Protein AF-A0A9P6JXF3-F1 (afdb_monomer_lite)

Radius of gyration: 47.21 Å; chains: 1; bounding box: 82×75×132 Å

Foldseek 3Di:
DLVQLLVQVVVQKDQQAQAPVQWDQDPVRDIDGHDSVVIDHQPDQDPDQTYDPQLFAPCCVPPVHDGSLRSLSSVLSRQVVCCVPVPDDDQVLSNVVSVLSNDNDSVSRAGSVRCVDPVNVVSVVVSVVVVVVVVVVVVVVVVVVVVVVVVVVVVVVVVVVVVVVVVVVVVVVVVVVVVVVVVVVVVVVVVVVVVVVVVVVVVVVVVVVVVVD

InterPro domains:
  IPR000719 Protein kinase domain [PF00069] (2-87)
  IPR000719 Protein kinase domain [PS50011] (1-121)
  IPR000719 Protein kinase domain [SM00220] (1-121)
  IPR008271 Serine/threonine-protein kinase, active site [PS00108] (13-25)
  IPR011009 Protein kinase-like domain superfamily [SSF56112] (2-119)

Organism: NCBI:txid979708

Sequence (213 aa):
MAAGVAHLHRNKLLHGDIKPVNILITEQNVVKLADLGEVRYMNKPLDRAVGSESHRAPEVTMEGKYGLPADIYSFGRTLEDMMINTRMEKNEAFLSFAARFMEFEPDRRPTADGILSEEFSALCVEELLEEEEEMKEENEKKEESENEKKEESEKGEKEKEAGKEESEKKEEKEVEEESEKKEEKEVEEEREKEEEKEEEEQSEKKEEKEVEK

pLDDT: mean 80.62, std 12.13, range [47.25, 97.12]

Secondary structure (DSSP, 8-state):
-HHHHHHHHHTTEE----SGGGEEE-TT--EEE--GGG-EETTSPPSS--S-GGG--HHHHHH----HHHHHHHHHHHHHHHHHHTTPPP-HHHHHHHHHHT-SSGGGSPPHHHHTSHHHHHHHHHHHHHHHHHHHHHHHHHHHHHHHHHHHHHHHHHHHHHHHHHHHHHHHHHHHHHHHHHHHHHHHHHHHHHHHHHHHHHHHHHHHHHTT-

Structure (mmCIF, N/CA/C/O backbone):
data_AF-A0A9P6JXF3-F1
#
_entry.id   AF-A0A9P6JXF3-F1
#
loop_
_atom_site.group_PDB
_atom_site.id
_atom_site.type_symbol
_atom_site.label_atom_id
_atom_site.label_alt_id
_atom_site.label_comp_id
_atom_site.label_asym_id
_atom_site.label_entity_id
_atom_site.label_seq_id
_atom_site.pdbx_PDB_ins_code
_atom_site.Cartn_x
_atom_site.Cartn_y
_atom_site.Cartn_z
_atom_site.occupancy
_atom_site.B_iso_or_equiv
_atom_site.auth_seq_id
_atom_site.auth_comp_id
_atom_site.auth_asym_id
_atom_site.auth_atom_id
_atom_site.pdbx_PDB_model_num
ATOM 1 N N . MET A 1 1 ? -5.105 -2.107 -7.582 1.00 88.38 1 MET A N 1
ATOM 2 C CA . MET A 1 1 ? -3.724 -1.641 -7.856 1.00 88.38 1 MET A CA 1
ATOM 3 C C . MET A 1 1 ? -2.776 -2.798 -8.175 1.00 88.38 1 MET A C 1
ATOM 5 O O . MET A 1 1 ? -2.283 -2.836 -9.296 1.00 88.38 1 MET A O 1
ATOM 9 N N . ALA A 1 2 ? -2.577 -3.763 -7.262 1.00 91.69 2 ALA A N 1
ATOM 10 C CA . ALA A 1 2 ? -1.649 -4.894 -7.440 1.00 91.69 2 ALA A CA 1
ATOM 11 C C . ALA A 1 2 ? -1.835 -5.664 -8.764 1.00 91.69 2 ALA A C 1
ATOM 13 O O . ALA A 1 2 ? -0.863 -5.923 -9.465 1.00 91.69 2 ALA A O 1
ATOM 14 N N . ALA A 1 3 ? -3.083 -5.911 -9.182 1.00 93.81 3 ALA A N 1
ATOM 15 C CA . ALA A 1 3 ? -3.394 -6.550 -10.467 1.00 93.81 3 ALA A CA 1
ATOM 16 C C . ALA A 1 3 ? -2.811 -5.815 -11.689 1.00 93.81 3 ALA A C 1
ATOM 18 O O . ALA A 1 3 ? -2.354 -6.451 -12.638 1.00 93.81 3 ALA A O 1
ATOM 19 N N . GLY A 1 4 ? -2.790 -4.478 -11.662 1.00 94.94 4 GLY A N 1
ATOM 20 C CA . GLY A 1 4 ? -2.191 -3.671 -12.726 1.00 94.94 4 GLY A CA 1
ATOM 21 C C . GLY A 1 4 ? -0.667 -3.792 -12.753 1.00 94.94 4 GLY A C 1
ATOM 22 O O . GLY A 1 4 ? -0.086 -3.953 -13.824 1.00 94.94 4 GLY A O 1
ATOM 23 N N . VAL A 1 5 ? -0.028 -3.788 -11.578 1.00 96.44 5 VAL A N 1
ATOM 24 C CA . VAL A 1 5 ? 1.427 -3.981 -11.452 1.00 96.44 5 VAL A CA 1
ATOM 25 C C . VAL A 1 5 ? 1.815 -5.381 -11.931 1.00 96.44 5 VAL A C 1
ATOM 27 O O . VAL A 1 5 ? 2.704 -5.521 -12.767 1.00 96.44 5 VAL A O 1
ATOM 30 N N . ALA A 1 6 ? 1.083 -6.413 -11.499 1.00 96.81 6 ALA A N 1
ATOM 31 C CA . ALA A 1 6 ? 1.301 -7.792 -11.928 1.00 96.81 6 ALA A CA 1
ATOM 32 C C . ALA A 1 6 ? 1.169 -7.944 -13.447 1.00 96.81 6 ALA A C 1
ATOM 34 O O . ALA A 1 6 ? 1.982 -8.613 -14.081 1.00 96.81 6 ALA A O 1
ATOM 35 N N . HIS A 1 7 ? 0.189 -7.275 -14.062 1.00 96.81 7 HIS A N 1
ATOM 36 C CA . HIS A 1 7 ? 0.047 -7.274 -15.515 1.00 96.81 7 HIS A CA 1
ATOM 37 C C . HIS A 1 7 ? 1.294 -6.717 -16.222 1.00 96.81 7 HIS A C 1
ATOM 39 O O . HIS A 1 7 ? 1.780 -7.338 -17.168 1.00 96.81 7 HIS A O 1
ATOM 45 N N . LEU A 1 8 ? 1.851 -5.593 -15.759 1.00 96.31 8 LEU A N 1
ATOM 46 C CA . LEU A 1 8 ? 3.099 -5.045 -16.307 1.00 96.31 8 LEU A CA 1
ATOM 47 C C . LEU A 1 8 ? 4.276 -6.008 -16.086 1.00 96.31 8 LEU A C 1
ATOM 49 O O . LEU A 1 8 ? 4.990 -6.355 -17.030 1.00 96.31 8 LEU A O 1
ATOM 53 N N . HIS A 1 9 ? 4.428 -6.517 -14.863 1.00 96.19 9 HIS A N 1
ATOM 54 C CA . HIS A 1 9 ? 5.537 -7.387 -14.457 1.00 96.19 9 HIS A CA 1
ATOM 55 C C . HIS A 1 9 ? 5.573 -8.709 -15.228 1.00 96.19 9 HIS A C 1
ATOM 57 O O . HIS A 1 9 ? 6.642 -9.132 -15.683 1.00 96.19 9 HIS A O 1
ATOM 63 N N . ARG A 1 10 ? 4.412 -9.329 -15.473 1.00 96.50 10 ARG A N 1
ATOM 64 C CA . ARG A 1 10 ? 4.279 -10.532 -16.320 1.00 96.50 10 ARG A CA 1
ATOM 65 C C . ARG A 1 10 ? 4.757 -10.282 -17.753 1.00 96.50 10 ARG A C 1
ATOM 67 O O . ARG A 1 10 ? 5.361 -11.164 -18.357 1.00 96.50 10 ARG A O 1
ATOM 74 N N . ASN A 1 11 ? 4.574 -9.062 -18.259 1.00 95.50 11 ASN A N 1
ATOM 75 C CA . ASN A 1 11 ? 5.070 -8.614 -19.564 1.00 95.50 11 ASN A CA 1
ATOM 76 C C . ASN A 1 11 ? 6.511 -8.066 -19.520 1.00 95.50 11 ASN A C 1
ATOM 78 O O . ASN A 1 11 ? 6.987 -7.500 -20.503 1.00 95.50 11 ASN A O 1
ATOM 82 N N . LYS A 1 12 ? 7.226 -8.244 -18.398 1.00 93.38 12 LYS A N 1
ATOM 83 C CA . LYS A 1 12 ? 8.599 -7.751 -18.177 1.00 93.38 12 LYS A CA 1
ATOM 84 C C . LYS A 1 12 ? 8.722 -6.228 -18.307 1.00 93.38 12 LYS A C 1
ATOM 86 O O . LYS A 1 12 ? 9.794 -5.718 -18.651 1.00 93.38 12 LYS A O 1
ATOM 91 N N . LEU A 1 13 ? 7.628 -5.525 -18.016 1.00 93.88 13 LEU A N 1
ATOM 92 C CA . LEU A 1 13 ? 7.542 -4.075 -17.977 1.00 93.88 13 LEU A CA 1
ATOM 93 C C . LEU A 1 13 ? 7.575 -3.580 -16.532 1.00 93.88 13 LEU A C 1
ATOM 95 O O . LEU A 1 13 ? 6.925 -4.138 -15.652 1.00 93.88 13 LEU A O 1
ATOM 99 N N . LEU A 1 14 ? 8.327 -2.508 -16.334 1.00 92.69 14 LEU A N 1
ATOM 100 C CA . LEU A 1 14 ? 8.353 -1.679 -15.138 1.00 92.69 14 LEU A CA 1
ATOM 101 C C . LEU A 1 14 ? 7.387 -0.522 -15.344 1.00 92.69 14 LEU A C 1
ATOM 103 O O . LEU A 1 14 ? 7.367 0.038 -16.441 1.00 92.69 14 LEU A O 1
ATOM 107 N N . HIS A 1 15 ? 6.650 -0.129 -14.312 1.00 94.81 15 HIS A N 1
ATOM 108 C CA . HIS A 1 15 ? 5.916 1.132 -14.326 1.00 94.81 15 HIS A CA 1
ATOM 109 C C . HIS A 1 15 ? 6.858 2.317 -14.117 1.00 94.81 15 HIS A C 1
ATOM 111 O O . HIS A 1 15 ? 6.812 3.287 -14.868 1.00 94.81 15 HIS A O 1
ATOM 117 N N . GLY A 1 16 ? 7.712 2.243 -13.095 1.00 92.31 16 GLY A N 1
ATOM 118 C CA . GLY A 1 16 ? 8.780 3.206 -12.836 1.00 92.31 16 GLY A CA 1
ATOM 119 C C . GLY A 1 16 ? 8.362 4.545 -12.219 1.00 92.31 16 GLY A C 1
ATOM 120 O O . GLY A 1 16 ? 9.249 5.358 -11.978 1.00 92.31 16 GLY A O 1
ATOM 121 N N . ASP A 1 17 ? 7.073 4.787 -11.958 1.00 94.00 17 ASP A N 1
ATOM 122 C CA . ASP A 1 17 ? 6.580 5.999 -11.269 1.00 94.00 17 ASP A CA 1
ATOM 123 C C . ASP A 1 17 ? 5.236 5.741 -10.558 1.00 94.00 17 ASP A C 1
ATOM 125 O O . ASP A 1 17 ? 4.239 6.433 -10.770 1.00 94.00 17 ASP A O 1
ATOM 129 N N . ILE A 1 18 ? 5.187 4.683 -9.747 1.00 96.31 18 ILE A N 1
ATOM 130 C CA . ILE A 1 18 ? 4.008 4.355 -8.936 1.00 96.31 18 ILE A CA 1
ATOM 131 C C . ILE A 1 18 ? 3.943 5.307 -7.733 1.00 96.31 18 ILE A C 1
ATOM 133 O O . ILE A 1 18 ? 4.879 5.374 -6.940 1.00 96.31 18 ILE A O 1
ATOM 137 N N . LYS A 1 19 ? 2.833 6.042 -7.619 1.00 94.94 19 LYS A N 1
ATOM 138 C CA . LYS A 1 19 ? 2.537 7.025 -6.561 1.00 94.94 19 LYS A CA 1
ATOM 139 C C . LYS A 1 19 ? 1.039 7.360 -6.559 1.00 94.94 19 LYS A C 1
ATOM 141 O O . LYS A 1 19 ? 0.395 7.142 -7.591 1.00 94.94 19 LYS A O 1
ATOM 146 N N . PRO A 1 20 ? 0.480 7.958 -5.488 1.00 94.56 20 PRO A N 1
ATOM 147 C CA . PRO A 1 20 ? -0.955 8.241 -5.399 1.00 94.56 20 PRO A CA 1
ATOM 148 C C . PRO A 1 20 ? -1.543 9.010 -6.588 1.00 94.56 20 PRO A C 1
ATOM 150 O O . PRO A 1 20 ? -2.591 8.632 -7.099 1.00 94.56 20 PRO A O 1
ATOM 153 N N . VAL A 1 21 ? -0.853 10.042 -7.092 1.00 93.88 21 VAL A N 1
ATOM 154 C CA . VAL A 1 21 ? -1.351 10.857 -8.223 1.00 93.88 21 VAL A CA 1
ATOM 155 C C . VAL A 1 21 ? -1.484 10.065 -9.536 1.00 93.88 21 VAL A C 1
ATOM 157 O O . VAL A 1 21 ? -2.262 10.448 -10.406 1.00 93.88 21 VAL A O 1
ATOM 160 N N . ASN A 1 22 ? -0.786 8.931 -9.660 1.00 95.88 22 ASN A N 1
ATOM 161 C CA . ASN A 1 22 ? -0.842 8.042 -10.825 1.00 95.88 22 ASN A CA 1
ATOM 162 C C . ASN A 1 22 ? -1.822 6.870 -10.625 1.00 95.88 22 ASN A C 1
ATOM 164 O O . ASN A 1 22 ? -1.856 5.933 -11.426 1.00 95.88 22 ASN A O 1
ATOM 168 N N . ILE A 1 23 ? -2.638 6.909 -9.568 1.00 94.94 23 ILE A N 1
ATOM 169 C CA . ILE A 1 23 ? -3.684 5.925 -9.289 1.00 94.94 23 ILE A CA 1
ATOM 170 C C . ILE A 1 23 ? -5.035 6.593 -9.501 1.00 94.94 23 ILE A C 1
ATOM 172 O O . ILE A 1 23 ? -5.440 7.482 -8.757 1.00 94.94 23 ILE A O 1
ATOM 176 N N . LEU A 1 24 ? -5.752 6.140 -10.524 1.00 95.25 24 LEU A N 1
ATOM 177 C CA . LEU A 1 24 ? -7.078 6.646 -10.852 1.00 95.25 24 LEU A CA 1
ATOM 178 C C . LEU A 1 24 ? -8.152 5.719 -10.300 1.00 95.25 24 LEU A C 1
ATOM 180 O O . LEU A 1 24 ? -8.039 4.494 -10.392 1.00 95.25 24 LEU A O 1
ATOM 184 N N . ILE A 1 25 ? -9.227 6.316 -9.799 1.00 94.44 25 ILE A N 1
ATOM 185 C CA . ILE A 1 25 ? -10.437 5.615 -9.380 1.00 94.44 25 ILE A CA 1
ATOM 186 C C . ILE A 1 25 ? -11.566 6.093 -10.287 1.00 94.44 25 ILE A C 1
ATOM 188 O O . ILE A 1 25 ? -11.812 7.289 -10.424 1.00 94.44 25 ILE A O 1
ATOM 192 N N . THR A 1 26 ? -12.201 5.151 -10.973 1.00 94.69 26 THR A N 1
ATOM 193 C CA . THR A 1 26 ? -13.368 5.434 -11.825 1.00 94.69 26 THR A CA 1
ATOM 194 C C . THR A 1 26 ? -14.645 5.551 -10.992 1.00 94.69 26 THR A C 1
ATOM 196 O O . THR A 1 26 ? -14.687 5.082 -9.859 1.00 94.69 26 THR A O 1
ATOM 199 N N . GLU A 1 27 ? -15.720 6.087 -11.575 1.00 95.44 27 GLU A N 1
ATOM 200 C CA . GLU A 1 27 ? -17.047 6.144 -10.934 1.00 95.44 27 GLU A CA 1
ATOM 201 C C . GLU A 1 27 ? -17.588 4.759 -10.537 1.00 95.44 27 GLU A C 1
ATOM 203 O O . GLU A 1 27 ? -18.393 4.638 -9.620 1.00 95.44 27 GLU A O 1
ATOM 208 N N . GLN A 1 28 ? -17.130 3.695 -11.202 1.00 95.75 28 GLN A N 1
ATOM 209 C CA . GLN A 1 28 ? -17.481 2.309 -10.886 1.00 95.75 28 GLN A CA 1
ATOM 210 C C . GLN A 1 28 ? -16.535 1.681 -9.845 1.00 95.75 28 GLN A C 1
ATOM 212 O O . GLN A 1 28 ? -16.456 0.458 -9.752 1.00 95.75 28 GLN A O 1
ATOM 217 N N . ASN A 1 29 ? -15.777 2.491 -9.098 1.00 90.81 29 ASN A N 1
ATOM 218 C CA . ASN A 1 29 ? -14.787 2.060 -8.102 1.00 90.81 29 ASN A CA 1
ATOM 219 C C . ASN A 1 29 ? -13.689 1.131 -8.653 1.00 90.81 29 ASN A C 1
ATOM 221 O O . ASN A 1 29 ? -13.039 0.395 -7.912 1.00 90.81 29 ASN A O 1
ATOM 225 N N . VAL A 1 30 ? -13.433 1.172 -9.965 1.00 91.94 30 VAL A N 1
ATOM 226 C CA . VAL A 1 30 ? -12.316 0.438 -10.573 1.00 91.94 30 VAL A CA 1
ATOM 227 C C . 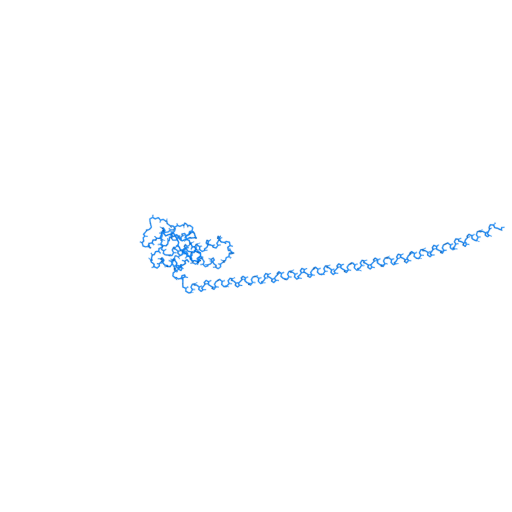VAL A 1 30 ? -11.041 1.265 -10.460 1.00 91.94 30 VAL A C 1
ATOM 229 O O . VAL A 1 30 ? -10.987 2.387 -10.972 1.00 91.94 30 VAL A O 1
ATOM 232 N N . VAL A 1 31 ? -10.012 0.676 -9.847 1.00 93.38 31 VAL A N 1
ATOM 233 C CA . VAL A 1 31 ? -8.669 1.257 -9.723 1.00 93.38 31 VAL A CA 1
ATOM 234 C C . VAL A 1 31 ? -7.850 0.998 -10.988 1.00 93.38 31 VAL A C 1
ATOM 236 O O . VAL A 1 31 ? -7.717 -0.150 -11.421 1.00 93.38 31 VAL A O 1
ATOM 239 N N . LYS A 1 32 ? -7.242 2.044 -11.550 1.00 93.94 32 LYS A N 1
ATOM 240 C CA . LYS A 1 32 ? -6.377 1.978 -12.736 1.00 93.94 32 LYS A CA 1
ATOM 241 C C . LYS A 1 32 ? -5.034 2.649 -12.466 1.00 93.94 32 LYS A C 1
ATOM 243 O O . LYS A 1 32 ? -4.986 3.713 -11.859 1.00 93.94 32 LYS A O 1
ATOM 248 N N . LEU A 1 33 ? -3.958 2.031 -12.948 1.00 94.94 33 LEU A N 1
ATOM 249 C CA . LEU A 1 33 ? -2.648 2.679 -13.022 1.00 94.94 33 LEU A CA 1
ATOM 250 C C . LEU A 1 33 ? -2.623 3.607 -14.238 1.00 94.94 33 LEU A C 1
ATOM 252 O O . LEU A 1 33 ? -3.083 3.222 -15.318 1.00 94.94 33 LEU A O 1
ATOM 256 N N . ALA A 1 34 ? -2.118 4.817 -14.045 1.00 94.75 34 ALA A N 1
ATOM 257 C CA . ALA A 1 34 ? -2.004 5.855 -15.056 1.00 94.75 34 ALA A CA 1
ATOM 258 C C . ALA A 1 34 ? -0.559 6.348 -15.174 1.00 94.75 34 ALA A C 1
ATOM 260 O O . ALA A 1 34 ? 0.310 5.932 -14.420 1.00 94.75 34 ALA A O 1
ATOM 261 N N . ASP A 1 35 ? -0.330 7.240 -16.137 1.00 93.31 35 ASP A N 1
ATOM 262 C CA . ASP A 1 35 ? 0.984 7.800 -16.458 1.00 93.31 35 ASP A CA 1
ATOM 263 C C . ASP A 1 35 ? 2.045 6.736 -16.789 1.00 93.31 35 ASP A C 1
ATOM 265 O O . ASP A 1 35 ? 2.928 6.381 -16.011 1.00 93.31 35 ASP A O 1
ATOM 269 N N . LEU A 1 36 ? 1.953 6.225 -18.017 1.00 91.94 36 LEU A N 1
ATOM 270 C CA . LEU A 1 36 ? 2.885 5.236 -18.554 1.00 91.94 36 LEU A CA 1
ATOM 271 C C . LEU A 1 36 ? 4.144 5.881 -19.164 1.00 91.94 36 LEU A C 1
ATOM 273 O O . LEU A 1 36 ? 4.867 5.212 -19.901 1.00 91.94 36 LEU A O 1
ATOM 277 N N . GLY A 1 37 ? 4.404 7.170 -18.901 1.00 89.19 37 GLY A N 1
ATOM 278 C CA . GLY A 1 37 ? 5.525 7.914 -19.491 1.00 89.19 37 GLY A CA 1
ATOM 279 C C . GLY A 1 37 ? 6.899 7.344 -19.132 1.00 89.19 37 GLY A C 1
ATOM 280 O O . GLY A 1 37 ? 7.843 7.469 -19.909 1.00 89.19 37 GLY A O 1
ATOM 281 N N . GLU A 1 38 ? 6.984 6.657 -17.993 1.00 88.81 38 GLU A N 1
ATOM 282 C CA . GLU A 1 38 ? 8.204 6.017 -17.496 1.00 88.81 38 GLU A CA 1
ATOM 283 C C . GLU A 1 38 ? 8.211 4.488 -17.693 1.00 88.81 38 GLU A C 1
ATOM 285 O O . GLU A 1 38 ? 9.186 3.816 -17.341 1.00 88.81 38 GLU A O 1
ATOM 290 N N . VAL A 1 39 ? 7.172 3.913 -18.313 1.00 92.25 39 VAL A N 1
ATOM 291 C CA . VAL A 1 39 ? 7.081 2.461 -18.515 1.00 92.25 39 VAL A CA 1
ATOM 292 C C . VAL A 1 39 ? 8.166 1.961 -19.460 1.00 92.25 39 VAL A C 1
ATOM 294 O O . VAL A 1 39 ? 8.389 2.503 -20.545 1.00 92.25 39 VAL A O 1
ATOM 297 N N . ARG A 1 40 ? 8.830 0.867 -19.080 1.00 89.31 40 ARG A N 1
ATOM 298 C CA . ARG A 1 40 ? 9.965 0.325 -19.843 1.00 89.31 40 ARG A CA 1
ATOM 299 C C . ARG A 1 40 ? 10.205 -1.153 -19.593 1.00 89.31 40 ARG A C 1
ATOM 301 O O . ARG A 1 40 ? 9.819 -1.701 -18.569 1.00 89.31 40 ARG A O 1
ATOM 308 N N . TYR A 1 41 ? 10.918 -1.786 -20.518 1.00 89.00 41 TYR A N 1
ATOM 309 C CA . TYR A 1 41 ? 11.414 -3.147 -20.332 1.00 89.00 41 TYR A CA 1
ATOM 310 C C . TYR A 1 41 ? 12.566 -3.179 -19.328 1.00 89.00 41 TYR A C 1
ATOM 312 O O . TYR A 1 41 ? 13.457 -2.333 -19.396 1.00 89.00 41 TYR A O 1
ATOM 320 N N . MET A 1 42 ? 12.600 -4.206 -18.476 1.00 79.31 42 MET A N 1
ATOM 321 C CA . MET A 1 42 ? 13.658 -4.394 -17.469 1.00 79.31 42 MET A CA 1
ATOM 322 C C . MET A 1 42 ? 15.089 -4.382 -18.019 1.00 79.31 42 MET A C 1
ATOM 324 O O . MET A 1 42 ? 16.010 -3.958 -17.336 1.00 79.31 42 MET A O 1
ATOM 328 N N . ASN A 1 43 ? 15.285 -4.850 -19.252 1.00 71.25 43 ASN A N 1
ATOM 329 C CA . ASN A 1 43 ? 16.621 -5.055 -19.820 1.00 71.25 43 ASN A CA 1
ATOM 330 C C . ASN A 1 43 ? 17.188 -3.807 -20.510 1.00 71.25 43 ASN A C 1
ATOM 332 O O . ASN A 1 43 ? 18.216 -3.895 -21.182 1.00 71.25 43 ASN A O 1
ATOM 336 N N . LYS A 1 44 ? 16.501 -2.664 -20.423 1.00 68.44 44 LYS A N 1
ATOM 337 C CA . LYS A 1 44 ? 16.996 -1.415 -20.999 1.00 68.44 44 LYS A CA 1
ATOM 338 C C . LYS A 1 44 ? 17.798 -0.651 -19.941 1.00 68.44 44 LYS A C 1
ATOM 340 O O . LYS A 1 44 ? 17.241 -0.372 -18.879 1.00 68.44 44 LYS A O 1
ATOM 345 N N . PRO A 1 45 ? 19.076 -0.317 -20.208 1.00 63.34 45 PRO A N 1
ATOM 346 C CA . PRO A 1 45 ? 19.849 0.534 -19.315 1.00 63.34 45 PRO A CA 1
ATOM 347 C C . PRO A 1 45 ? 19.159 1.888 -19.150 1.00 63.34 45 PRO A C 1
ATOM 349 O O . PRO A 1 45 ? 18.425 2.340 -20.032 1.00 63.34 45 PRO A O 1
ATOM 352 N N . LEU A 1 46 ? 19.386 2.517 -18.001 1.00 63.94 46 LEU A N 1
ATOM 353 C CA . LEU A 1 46 ? 18.856 3.840 -17.724 1.00 63.94 46 LEU A CA 1
ATOM 354 C C . LEU A 1 46 ? 19.871 4.908 -18.063 1.00 63.94 46 LEU A C 1
ATOM 356 O O . LEU A 1 46 ? 20.973 4.920 -17.522 1.00 63.94 46 LEU A O 1
ATOM 360 N N . ASP A 1 47 ? 19.433 5.855 -18.881 1.00 61.19 47 ASP A N 1
ATOM 361 C CA . ASP A 1 47 ? 20.203 7.057 -19.182 1.00 61.19 47 ASP A CA 1
ATOM 362 C C . ASP A 1 47 ? 20.085 8.114 -18.062 1.00 61.19 47 ASP A C 1
ATOM 364 O O . ASP A 1 47 ? 20.836 9.087 -18.041 1.00 61.19 47 ASP A O 1
ATOM 368 N N . ARG A 1 48 ? 19.138 7.949 -17.120 1.00 67.81 48 ARG A N 1
ATOM 369 C CA . ARG A 1 48 ? 18.878 8.874 -16.001 1.00 67.81 48 ARG A CA 1
ATOM 370 C C . ARG A 1 48 ? 18.120 8.204 -14.849 1.00 67.81 48 ARG A C 1
ATOM 372 O O . ARG A 1 48 ? 17.413 7.223 -15.064 1.00 67.81 48 ARG A O 1
ATOM 379 N N . ALA A 1 49 ? 18.199 8.782 -13.648 1.00 66.19 49 ALA A N 1
ATOM 380 C CA . ALA A 1 49 ? 17.265 8.460 -12.572 1.00 66.19 49 ALA A CA 1
ATOM 381 C C . ALA A 1 49 ? 15.852 8.940 -12.957 1.00 66.19 49 ALA A C 1
ATOM 383 O O . ALA A 1 49 ? 15.672 10.092 -13.349 1.00 66.19 49 ALA A O 1
ATOM 384 N N . VAL A 1 50 ? 14.866 8.050 -12.879 1.00 73.44 50 VAL A N 1
ATOM 385 C CA . VAL A 1 50 ? 13.470 8.267 -13.284 1.00 73.44 50 VAL A CA 1
ATOM 386 C C . VAL A 1 50 ? 12.519 7.848 -12.175 1.00 73.44 50 VAL A C 1
ATOM 388 O O . VAL A 1 50 ? 12.890 7.105 -11.265 1.00 73.44 50 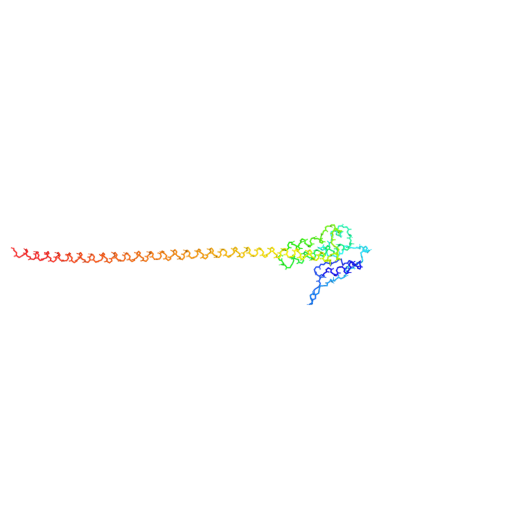VAL A O 1
ATOM 391 N N . GLY A 1 51 ? 11.302 8.377 -12.239 1.00 77.88 51 GLY A N 1
ATOM 392 C CA . GLY A 1 51 ? 10.322 8.264 -11.169 1.00 77.88 51 GLY A CA 1
ATOM 393 C C . GLY A 1 51 ? 10.532 9.281 -10.049 1.00 77.88 51 GLY A C 1
ATOM 394 O O . GLY A 1 51 ? 11.581 9.928 -9.925 1.00 77.88 51 GLY A O 1
ATOM 395 N N . SER A 1 52 ? 9.497 9.419 -9.232 1.00 87.19 52 SER A N 1
ATOM 396 C CA . SER A 1 52 ? 9.411 10.391 -8.144 1.00 87.19 52 SER A CA 1
ATOM 397 C C . SER A 1 52 ? 10.312 10.013 -6.973 1.00 87.19 52 SER A C 1
ATOM 399 O O . SER A 1 52 ? 10.273 8.890 -6.481 1.00 87.19 52 SER A O 1
ATOM 401 N N . GLU A 1 53 ? 11.111 10.969 -6.499 1.00 90.25 53 GLU A N 1
ATOM 402 C CA . GLU A 1 53 ? 12.173 10.725 -5.515 1.00 90.25 53 GLU A CA 1
ATOM 403 C C . GLU A 1 53 ? 11.666 10.149 -4.184 1.00 90.25 53 GLU A C 1
ATOM 405 O O . GLU A 1 53 ? 12.276 9.229 -3.653 1.00 90.25 53 GLU A O 1
ATOM 410 N N . SER A 1 54 ? 10.503 10.594 -3.696 1.00 93.00 54 SER A N 1
ATOM 411 C CA . SER A 1 54 ? 9.898 10.108 -2.443 1.00 93.00 54 SER A CA 1
ATOM 412 C C . SER A 1 54 ? 9.357 8.672 -2.497 1.00 93.00 54 SER A C 1
ATOM 414 O O . SER A 1 54 ? 9.071 8.078 -1.457 1.00 93.00 54 SER A O 1
ATOM 416 N N . HIS A 1 55 ? 9.192 8.120 -3.701 1.00 95.12 55 HIS A N 1
ATOM 417 C CA . HIS A 1 55 ? 8.644 6.781 -3.938 1.00 95.12 55 HIS A CA 1
ATOM 418 C C . HIS A 1 55 ? 9.686 5.823 -4.526 1.00 95.12 55 HIS A C 1
ATOM 420 O O . HIS A 1 55 ? 9.387 4.664 -4.819 1.00 95.12 55 HIS A O 1
ATOM 426 N N . ARG A 1 56 ? 10.910 6.306 -4.732 1.00 93.75 56 ARG A N 1
ATOM 427 C CA . ARG A 1 56 ? 11.988 5.578 -5.389 1.00 93.75 56 ARG A CA 1
ATOM 428 C C . ARG A 1 56 ? 12.627 4.581 -4.425 1.00 93.75 56 ARG A C 1
ATOM 430 O O . ARG A 1 56 ? 12.950 4.924 -3.293 1.00 93.75 56 ARG A O 1
ATOM 437 N N . ALA A 1 57 ? 12.855 3.366 -4.911 1.00 94.19 57 ALA A N 1
ATOM 438 C CA . ALA A 1 57 ? 13.485 2.304 -4.137 1.00 94.19 57 ALA A CA 1
ATOM 439 C C . ALA A 1 57 ? 14.950 2.627 -3.761 1.00 94.19 57 ALA A C 1
ATOM 441 O O . ALA A 1 57 ? 15.636 3.339 -4.507 1.00 94.19 57 ALA A O 1
ATOM 442 N N . PRO A 1 58 ? 15.465 2.116 -2.629 1.00 94.19 58 PRO A N 1
ATOM 443 C CA . PRO A 1 58 ? 16.829 2.394 -2.183 1.00 94.19 58 PRO A CA 1
ATOM 444 C C . PRO A 1 58 ? 17.884 1.911 -3.184 1.00 94.19 58 PRO A C 1
ATOM 446 O O . PRO A 1 58 ? 18.786 2.672 -3.522 1.00 94.19 58 PRO A O 1
ATOM 449 N N . GLU A 1 59 ? 17.739 0.710 -3.748 1.00 91.94 59 GLU A N 1
ATOM 450 C CA . GLU A 1 59 ? 18.660 0.157 -4.752 1.00 91.94 59 GLU A CA 1
ATOM 451 C C . GLU A 1 59 ? 18.703 0.998 -6.036 1.00 91.94 59 GLU A C 1
ATOM 453 O O . GLU A 1 59 ? 19.730 1.114 -6.710 1.00 91.94 59 GLU A O 1
ATOM 458 N N . VAL A 1 60 ? 17.587 1.651 -6.346 1.00 90.06 60 VAL A N 1
ATOM 459 C CA . VAL A 1 60 ? 17.481 2.563 -7.473 1.00 90.06 60 VAL A CA 1
ATOM 460 C C . VAL A 1 60 ? 18.233 3.862 -7.182 1.00 90.06 60 VAL A C 1
ATOM 462 O O . VAL A 1 60 ? 18.972 4.352 -8.035 1.00 90.06 60 VAL A O 1
ATOM 465 N N . THR A 1 61 ? 18.050 4.428 -5.990 1.00 89.69 61 THR A N 1
ATOM 466 C CA . THR A 1 61 ? 18.688 5.687 -5.580 1.00 89.69 61 THR A CA 1
ATOM 467 C C . THR A 1 61 ? 20.193 5.528 -5.380 1.00 89.69 61 THR A C 1
ATOM 469 O O . THR A 1 61 ? 20.961 6.397 -5.784 1.00 89.69 61 THR A O 1
ATOM 472 N N . MET A 1 62 ? 20.617 4.424 -4.767 1.00 88.94 62 MET A N 1
ATOM 473 C CA . MET A 1 62 ? 22.008 4.186 -4.376 1.00 88.94 62 MET A CA 1
ATOM 474 C C . MET A 1 62 ? 22.846 3.608 -5.515 1.00 88.94 62 MET A C 1
ATOM 476 O O . MET A 1 62 ? 24.004 3.985 -5.674 1.00 88.94 62 MET A O 1
ATOM 480 N N . GLU A 1 63 ? 22.278 2.696 -6.308 1.00 84.62 63 GLU A N 1
ATOM 481 C CA . GLU A 1 63 ? 23.038 1.908 -7.286 1.00 84.62 63 GLU A CA 1
ATOM 482 C C . GLU A 1 63 ? 22.571 2.119 -8.730 1.00 84.62 63 GLU A C 1
ATOM 484 O O . GLU A 1 63 ? 23.187 1.597 -9.660 1.00 84.62 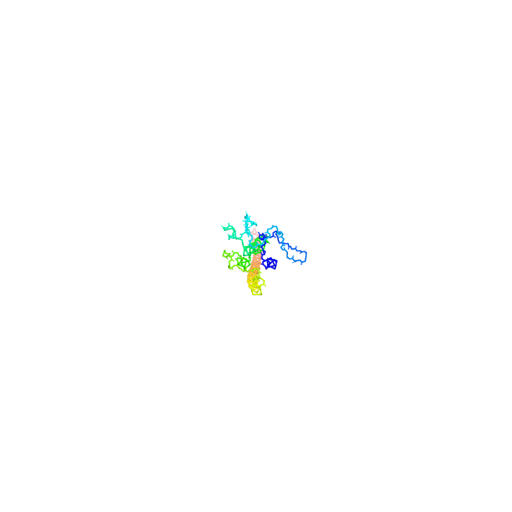63 GLU A O 1
ATOM 489 N N . GLY A 1 64 ? 21.473 2.853 -8.945 1.00 83.12 64 GLY A N 1
ATOM 490 C CA . GLY A 1 64 ? 20.878 3.024 -10.272 1.00 83.12 64 GLY A CA 1
ATOM 491 C C . GLY A 1 64 ? 20.302 1.730 -10.853 1.00 83.12 64 GLY A C 1
ATOM 492 O O . GLY A 1 64 ? 20.035 1.664 -12.054 1.00 83.12 64 GLY A O 1
ATOM 493 N N . LYS A 1 65 ? 20.115 0.689 -10.031 1.00 83.12 65 LYS A N 1
ATOM 494 C CA . LYS A 1 65 ? 19.599 -0.612 -10.464 1.00 83.12 65 LYS A CA 1
ATOM 495 C C . LYS A 1 65 ? 18.081 -0.607 -10.412 1.00 83.12 65 LYS A C 1
ATOM 497 O O . LYS A 1 65 ? 17.500 -0.556 -9.336 1.00 83.12 65 LYS A O 1
ATOM 502 N N . TYR A 1 66 ? 17.437 -0.701 -11.570 1.00 84.69 66 TYR A N 1
ATOM 503 C CA . TYR A 1 66 ? 15.983 -0.834 -11.644 1.00 84.69 66 TYR A CA 1
ATOM 504 C C . TYR A 1 66 ? 15.608 -2.256 -12.043 1.00 84.69 66 TYR A C 1
ATOM 506 O O . TYR A 1 66 ? 16.107 -2.794 -13.029 1.00 84.69 66 TYR A O 1
ATOM 514 N N . GLY A 1 67 ? 14.671 -2.828 -11.299 1.00 89.94 67 GLY A N 1
ATOM 515 C CA . GLY A 1 67 ? 14.046 -4.115 -11.578 1.00 89.94 67 GLY A CA 1
ATOM 516 C C . GLY A 1 67 ? 12.611 -4.123 -11.064 1.00 89.94 67 GLY A C 1
ATOM 517 O O . GLY A 1 67 ? 12.172 -3.147 -10.456 1.00 89.94 67 GLY A O 1
ATOM 518 N N . LEU A 1 68 ? 11.864 -5.207 -11.312 1.00 94.50 68 LEU A N 1
ATOM 519 C CA . LEU A 1 68 ? 10.460 -5.316 -10.867 1.00 94.50 68 LEU A CA 1
ATOM 520 C C . LEU A 1 68 ? 10.275 -5.019 -9.369 1.00 94.50 68 LEU A C 1
ATOM 522 O O . LEU A 1 68 ? 9.290 -4.361 -9.036 1.00 94.50 68 LEU A O 1
ATOM 526 N N . PRO A 1 69 ? 11.203 -5.413 -8.468 1.00 95.44 69 PRO A N 1
ATOM 527 C CA . PRO A 1 69 ? 11.087 -5.084 -7.048 1.00 95.44 69 PRO A CA 1
ATOM 528 C C . PRO A 1 69 ? 11.058 -3.582 -6.735 1.00 95.44 69 PRO A C 1
ATOM 530 O O . PRO A 1 69 ? 10.562 -3.202 -5.675 1.00 95.44 69 PRO A O 1
ATOM 533 N N . ALA A 1 70 ? 11.549 -2.720 -7.632 1.00 94.56 70 ALA A N 1
ATOM 534 C CA . ALA A 1 70 ? 11.491 -1.274 -7.440 1.00 94.56 70 ALA A CA 1
ATOM 535 C C . ALA A 1 70 ? 10.045 -0.754 -7.502 1.00 94.56 70 ALA A C 1
ATOM 537 O O . ALA A 1 70 ? 9.656 0.066 -6.678 1.00 94.56 70 ALA A O 1
ATOM 538 N N . ASP A 1 71 ? 9.223 -1.286 -8.415 1.00 96.00 71 ASP A N 1
ATOM 539 C CA . ASP A 1 71 ? 7.788 -0.970 -8.462 1.00 96.00 71 ASP A CA 1
ATOM 540 C C . ASP A 1 71 ? 7.060 -1.468 -7.205 1.00 96.00 71 ASP A C 1
ATOM 542 O O . ASP A 1 71 ? 6.104 -0.836 -6.761 1.00 96.00 71 ASP A O 1
ATOM 546 N N . ILE A 1 72 ? 7.505 -2.586 -6.617 1.00 97.12 72 ILE A N 1
ATOM 547 C CA . ILE A 1 72 ? 6.943 -3.104 -5.360 1.00 97.12 72 ILE A CA 1
ATOM 548 C C . ILE A 1 72 ? 7.250 -2.156 -4.200 1.00 97.12 72 ILE A C 1
ATOM 550 O O . ILE A 1 72 ? 6.365 -1.847 -3.409 1.00 97.12 72 ILE A O 1
ATOM 554 N N . TYR A 1 73 ? 8.468 -1.620 -4.138 1.00 97.06 73 TYR A N 1
ATOM 555 C CA . TYR A 1 73 ? 8.803 -0.598 -3.151 1.00 97.06 73 TYR A CA 1
ATOM 556 C C . TYR A 1 73 ? 7.932 0.648 -3.314 1.00 97.06 73 TYR A C 1
ATOM 558 O O . TYR A 1 73 ? 7.332 1.120 -2.350 1.00 97.06 73 TYR A O 1
ATOM 566 N N . SER A 1 74 ? 7.804 1.158 -4.543 1.00 96.62 74 SER A N 1
ATOM 567 C CA . SER A 1 74 ? 6.945 2.309 -4.836 1.00 96.62 74 SER A CA 1
ATOM 568 C C . SER A 1 74 ? 5.470 2.036 -4.509 1.00 96.62 74 SER A C 1
ATOM 570 O O . SER A 1 74 ? 4.771 2.931 -4.034 1.00 96.62 74 SER A O 1
ATOM 572 N N . PHE A 1 75 ? 4.998 0.799 -4.698 1.00 95.94 75 PHE A N 1
ATOM 573 C CA . PHE A 1 75 ? 3.684 0.342 -4.239 1.00 95.94 75 PHE A CA 1
ATOM 574 C C . PHE A 1 75 ? 3.559 0.458 -2.710 1.00 95.94 75 PHE A C 1
ATOM 576 O O . PHE A 1 75 ? 2.602 1.068 -2.241 1.00 95.94 75 PHE A O 1
ATOM 583 N N . GLY A 1 76 ? 4.547 -0.014 -1.943 1.00 95.50 76 GLY A N 1
ATOM 584 C CA . GLY A 1 76 ? 4.598 0.140 -0.481 1.00 95.50 76 GLY A CA 1
ATOM 585 C C . GLY A 1 76 ? 4.584 1.594 -0.014 1.00 95.50 76 GLY A C 1
ATOM 586 O O . GLY A 1 76 ? 3.760 1.965 0.818 1.00 95.50 76 GLY A O 1
ATOM 587 N N . ARG A 1 77 ? 5.427 2.444 -0.617 1.00 95.88 77 ARG A N 1
ATOM 588 C CA . ARG A 1 77 ? 5.440 3.896 -0.354 1.00 95.88 77 ARG A CA 1
ATOM 589 C C . ARG A 1 77 ? 4.082 4.529 -0.628 1.00 95.88 77 ARG A C 1
ATOM 591 O O . ARG A 1 77 ? 3.651 5.382 0.130 1.00 95.88 77 ARG A O 1
ATOM 598 N N . THR A 1 78 ? 3.402 4.095 -1.687 1.00 94.56 78 THR A N 1
ATOM 599 C CA . THR A 1 78 ? 2.067 4.600 -2.024 1.00 94.56 78 THR A CA 1
ATOM 600 C C . THR A 1 78 ? 1.035 4.210 -0.966 1.00 94.56 78 THR A C 1
ATOM 602 O O . THR A 1 78 ? 0.209 5.041 -0.602 1.00 94.56 78 THR A O 1
ATOM 605 N N . LEU A 1 79 ? 1.083 2.975 -0.455 1.00 91.19 79 LEU A N 1
ATOM 606 C CA . LEU A 1 79 ? 0.210 2.536 0.637 1.00 91.19 79 LEU A CA 1
ATOM 607 C C . LEU A 1 79 ? 0.466 3.336 1.924 1.00 91.19 79 LEU A C 1
ATOM 609 O O . LEU A 1 79 ? -0.484 3.810 2.544 1.00 91.19 79 LEU A O 1
ATOM 613 N N . GLU A 1 80 ? 1.735 3.543 2.286 1.00 90.88 80 GLU A N 1
ATOM 614 C CA . GLU A 1 80 ? 2.119 4.382 3.429 1.00 90.88 80 GLU A CA 1
ATOM 615 C C . GLU A 1 80 ? 1.609 5.827 3.262 1.00 90.88 80 GLU A C 1
ATOM 617 O O . GLU A 1 80 ? 0.963 6.373 4.156 1.00 90.88 80 GLU A O 1
ATOM 622 N N . ASP A 1 81 ? 1.829 6.430 2.090 1.00 91.38 81 ASP A N 1
ATOM 623 C CA . ASP A 1 81 ? 1.431 7.810 1.790 1.00 91.38 81 ASP A CA 1
ATOM 624 C C . ASP A 1 81 ? -0.097 7.981 1.806 1.00 91.38 81 ASP A C 1
ATOM 626 O O . ASP A 1 81 ? -0.615 8.999 2.274 1.00 91.38 81 ASP A O 1
ATOM 630 N N . MET A 1 82 ? -0.842 6.969 1.348 1.00 86.81 82 MET A N 1
ATOM 631 C CA . MET A 1 82 ? -2.301 6.952 1.444 1.00 86.81 82 MET A CA 1
ATOM 632 C C . MET A 1 82 ? -2.765 6.983 2.897 1.00 86.81 82 MET A C 1
ATOM 634 O O . MET A 1 82 ? -3.647 7.775 3.207 1.00 86.81 82 MET A O 1
ATOM 638 N N . MET A 1 83 ? -2.174 6.207 3.805 1.00 82.69 83 MET A N 1
ATOM 639 C CA . MET A 1 83 ? -2.565 6.257 5.219 1.00 82.69 83 MET A CA 1
ATOM 640 C C . MET A 1 83 ? -2.264 7.598 5.874 1.00 82.69 83 MET A C 1
ATOM 642 O O . MET A 1 83 ? -3.139 8.190 6.502 1.00 82.69 83 MET A O 1
ATOM 646 N N . ILE A 1 84 ? -1.034 8.090 5.710 1.00 82.31 84 ILE A N 1
ATOM 647 C CA . ILE A 1 84 ? -0.575 9.315 6.373 1.00 82.31 84 ILE A CA 1
ATOM 648 C C . ILE A 1 84 ? -1.443 10.509 5.949 1.00 82.31 84 ILE A C 1
ATOM 650 O O . ILE A 1 84 ? -1.805 11.342 6.781 1.00 82.31 84 ILE A O 1
ATOM 654 N N . ASN A 1 85 ? -1.816 10.587 4.668 1.00 79.12 85 ASN A N 1
ATOM 655 C CA . ASN A 1 85 ? -2.514 11.753 4.124 1.00 79.12 85 ASN A CA 1
ATOM 656 C C . ASN A 1 85 ? -4.049 11.662 4.141 1.00 79.12 85 ASN A C 1
ATOM 658 O O . ASN A 1 85 ? -4.706 12.663 3.855 1.00 79.12 85 ASN A O 1
ATOM 662 N N . THR A 1 86 ? -4.652 10.515 4.474 1.00 68.56 86 THR A N 1
ATOM 663 C CA . THR A 1 86 ? -6.124 10.349 4.438 1.00 68.56 86 THR A CA 1
ATOM 664 C C . THR A 1 86 ? -6.835 10.630 5.761 1.00 68.56 86 THR A C 1
ATOM 666 O O . THR A 1 86 ? -8.055 10.506 5.819 1.00 68.56 86 THR A O 1
ATOM 669 N N . ARG A 1 87 ? -6.129 11.079 6.812 1.00 61.94 87 ARG A N 1
ATOM 670 C CA . ARG A 1 87 ? -6.690 11.233 8.176 1.00 61.94 87 ARG A CA 1
ATOM 671 C C . ARG A 1 87 ? -7.324 9.945 8.720 1.00 61.94 87 ARG A C 1
ATOM 673 O O . ARG A 1 87 ? -8.159 10.020 9.618 1.00 61.94 87 ARG A O 1
ATOM 680 N N . MET A 1 88 ? -6.943 8.790 8.179 1.00 63.81 88 MET A N 1
ATOM 681 C CA . MET A 1 88 ? -7.220 7.521 8.835 1.00 63.81 88 MET A CA 1
ATOM 682 C C . MET A 1 88 ? -6.558 7.569 10.215 1.00 63.81 88 MET A C 1
ATOM 684 O O . MET A 1 88 ? -5.472 8.142 10.367 1.00 63.81 88 MET A O 1
ATOM 688 N N . GLU A 1 89 ? -7.214 7.005 11.224 1.00 70.25 89 GLU A N 1
ATOM 689 C CA . GLU A 1 89 ? -6.526 6.721 12.478 1.00 70.25 89 GLU A CA 1
ATOM 690 C C . GLU A 1 89 ? -5.311 5.842 12.166 1.00 70.25 89 GLU A C 1
ATOM 692 O O . GLU A 1 89 ? -5.332 5.047 11.221 1.00 70.25 89 GLU A O 1
ATOM 697 N N . LYS A 1 90 ? -4.203 6.065 12.883 1.00 68.44 90 LYS A N 1
ATOM 698 C CA . LYS A 1 90 ? -2.979 5.303 12.637 1.00 68.44 90 LYS A CA 1
ATOM 699 C C . LYS A 1 90 ? -3.290 3.829 12.850 1.00 68.44 90 LYS A C 1
ATOM 701 O O . LYS A 1 90 ? -3.643 3.434 13.952 1.00 68.44 90 LYS A O 1
ATOM 706 N N . ASN A 1 91 ? -3.151 3.067 11.779 1.00 74.38 91 ASN A N 1
ATOM 707 C CA . ASN A 1 91 ? -3.385 1.642 11.753 1.00 74.38 91 ASN A CA 1
ATOM 708 C C . ASN A 1 91 ? -2.007 0.970 11.652 1.00 74.38 91 ASN A C 1
ATOM 710 O O . ASN A 1 91 ? -1.330 1.065 10.621 1.00 74.38 91 ASN A O 1
ATOM 714 N N . GLU A 1 92 ? -1.534 0.432 12.776 1.00 79.06 92 GLU A N 1
ATOM 715 C CA . GLU A 1 92 ? -0.178 -0.112 12.893 1.00 79.06 92 GLU A CA 1
ATOM 716 C C . GLU A 1 92 ? -0.040 -1.416 12.096 1.00 79.06 92 GLU A C 1
ATOM 718 O O . GLU A 1 92 ? 1.022 -1.634 11.507 1.00 79.06 92 GLU A O 1
ATOM 723 N N . ALA A 1 93 ? -1.102 -2.224 11.964 1.00 77.19 93 ALA A N 1
ATOM 724 C CA . ALA A 1 93 ? -1.108 -3.383 11.070 1.00 77.19 93 ALA A CA 1
ATOM 725 C C . ALA A 1 93 ? -0.902 -2.964 9.619 1.00 77.19 93 ALA A C 1
ATOM 727 O O . ALA A 1 93 ? -0.054 -3.500 8.918 1.00 77.19 93 ALA A O 1
ATOM 728 N N . PHE A 1 94 ? -1.607 -1.944 9.141 1.00 80.25 94 PHE A N 1
ATOM 729 C CA . PHE A 1 94 ? -1.468 -1.490 7.764 1.00 80.25 94 PHE A CA 1
ATOM 730 C C . PHE A 1 94 ? -0.080 -0.875 7.531 1.00 80.25 94 PHE A C 1
ATOM 732 O O . PHE A 1 94 ? 0.505 -1.075 6.464 1.00 80.25 94 PHE A O 1
ATOM 739 N N . LEU A 1 95 ? 0.501 -0.171 8.511 1.00 83.31 95 LEU A N 1
ATOM 740 C CA . LEU A 1 95 ? 1.897 0.294 8.451 1.00 83.31 95 LEU A CA 1
ATOM 741 C C . LEU A 1 95 ? 2.889 -0.871 8.392 1.00 83.31 95 LEU A C 1
ATOM 743 O O . LEU A 1 95 ? 3.771 -0.874 7.528 1.00 83.31 95 LEU A O 1
ATOM 747 N N . SER A 1 96 ? 2.719 -1.870 9.255 1.00 84.56 96 SER A N 1
ATOM 748 C CA . SER A 1 96 ? 3.479 -3.125 9.255 1.00 84.56 96 SER A CA 1
ATOM 749 C C . SER A 1 96 ? 3.373 -3.835 7.901 1.00 84.56 96 SER A C 1
ATOM 751 O O . SER A 1 96 ? 4.381 -4.165 7.268 1.00 84.56 96 SER A O 1
ATOM 753 N N . PHE A 1 97 ? 2.158 -3.966 7.381 1.00 84.31 97 PHE A N 1
ATOM 754 C CA . PHE A 1 97 ? 1.854 -4.537 6.082 1.00 84.31 97 PHE A CA 1
ATOM 755 C C . PHE A 1 97 ? 2.533 -3.770 4.942 1.00 84.31 97 PHE A C 1
ATOM 757 O O . PHE A 1 97 ? 3.219 -4.370 4.108 1.00 84.31 97 PHE A O 1
ATOM 764 N N . ALA A 1 98 ? 2.412 -2.439 4.922 1.00 89.38 98 ALA A N 1
ATOM 765 C CA . ALA A 1 98 ? 3.057 -1.583 3.932 1.00 89.38 98 ALA A CA 1
ATOM 766 C C . ALA A 1 98 ? 4.591 -1.722 3.978 1.00 89.38 98 ALA A C 1
ATOM 768 O O . ALA A 1 98 ? 5.250 -1.741 2.931 1.00 89.38 98 ALA A O 1
ATOM 769 N N . ALA A 1 99 ? 5.169 -1.878 5.174 1.00 91.25 99 ALA A N 1
ATOM 770 C CA . ALA A 1 99 ? 6.607 -2.038 5.372 1.00 91.25 99 ALA A CA 1
ATOM 771 C C . ALA A 1 99 ? 7.172 -3.300 4.702 1.00 91.25 99 ALA A C 1
ATOM 773 O O . ALA A 1 99 ? 8.305 -3.272 4.219 1.00 91.25 99 ALA A O 1
ATOM 774 N N . ARG A 1 100 ? 6.378 -4.369 4.549 1.00 91.38 100 ARG A N 1
ATOM 775 C CA . ARG A 1 100 ? 6.794 -5.607 3.852 1.00 91.38 100 ARG A CA 1
ATOM 776 C C . ARG A 1 100 ? 7.191 -5.362 2.395 1.00 91.38 100 ARG A C 1
ATOM 778 O O . ARG A 1 100 ? 8.061 -6.044 1.856 1.00 91.38 100 ARG A O 1
ATOM 785 N N . PHE A 1 101 ? 6.566 -4.386 1.741 1.00 94.81 101 PHE A N 1
ATOM 786 C CA . PHE A 1 101 ? 6.906 -3.992 0.370 1.00 94.81 101 PHE A CA 1
ATOM 787 C C . PHE A 1 101 ? 8.127 -3.074 0.307 1.00 94.81 101 PHE A C 1
ATOM 789 O O . PHE A 1 101 ? 8.753 -2.957 -0.744 1.00 94.81 101 PHE A O 1
ATOM 796 N N . MET A 1 102 ? 8.454 -2.418 1.420 1.00 96.00 102 MET A N 1
ATOM 797 C CA . MET A 1 102 ? 9.528 -1.433 1.540 1.00 96.00 102 MET A CA 1
ATOM 798 C C . MET A 1 102 ? 10.826 -2.020 2.106 1.00 96.00 102 MET A C 1
ATOM 800 O O . MET A 1 102 ? 11.738 -1.269 2.448 1.00 96.00 102 MET A O 1
ATOM 804 N N . GLU A 1 103 ? 10.928 -3.349 2.181 1.00 95.69 103 GLU A N 1
ATOM 805 C CA . GLU A 1 103 ? 12.128 -4.050 2.635 1.00 95.69 103 GLU A CA 1
ATOM 806 C C . GLU A 1 103 ? 13.373 -3.580 1.867 1.00 95.69 103 GLU A C 1
ATOM 808 O O . GLU A 1 103 ? 13.325 -3.347 0.652 1.00 95.69 103 GLU A O 1
ATOM 813 N N . PHE A 1 104 ? 14.495 -3.416 2.572 1.00 94.56 104 PHE A N 1
ATOM 814 C CA . PHE A 1 104 ? 15.698 -2.832 1.980 1.00 94.56 104 PHE A CA 1
ATOM 815 C C . PHE A 1 104 ? 16.245 -3.730 0.869 1.00 94.56 104 PHE A C 1
ATOM 817 O O . PHE A 1 104 ? 16.507 -3.257 -0.236 1.00 94.56 104 PHE A O 1
ATOM 824 N N . GLU A 1 105 ? 16.330 -5.032 1.148 1.00 94.94 105 GLU A N 1
ATOM 825 C CA . GLU A 1 105 ? 16.760 -6.048 0.190 1.00 94.94 105 GLU A CA 1
ATOM 826 C C . GLU A 1 105 ? 15.654 -6.323 -0.849 1.00 94.94 105 GLU A C 1
ATOM 828 O O . GLU A 1 105 ? 14.594 -6.846 -0.487 1.00 94.94 105 GLU A O 1
ATOM 833 N N . PRO A 1 106 ? 15.876 -6.037 -2.149 1.00 94.69 106 PRO A N 1
ATOM 834 C CA . PRO A 1 106 ? 14.834 -6.147 -3.173 1.00 94.69 106 PRO A CA 1
ATOM 835 C C . PRO A 1 106 ? 14.232 -7.551 -3.297 1.00 94.69 106 PRO A C 1
ATOM 837 O O . PRO A 1 106 ? 13.030 -7.691 -3.512 1.00 94.69 106 PRO A O 1
ATOM 840 N N . ASP A 1 107 ? 15.053 -8.587 -3.114 1.00 94.31 107 ASP A N 1
ATOM 841 C CA . ASP A 1 107 ? 14.651 -9.992 -3.252 1.00 94.31 107 ASP A CA 1
ATOM 842 C C . ASP A 1 107 ? 13.778 -10.497 -2.093 1.00 94.31 107 ASP A C 1
ATOM 844 O O . ASP A 1 107 ? 13.169 -11.562 -2.192 1.00 94.31 107 ASP A O 1
ATOM 848 N N . ARG A 1 108 ? 13.707 -9.750 -0.985 1.00 94.94 108 ARG A N 1
ATOM 849 C CA . ARG A 1 108 ? 12.839 -10.079 0.155 1.00 94.94 108 ARG A CA 1
ATOM 850 C C . ARG A 1 108 ? 11.427 -9.515 0.014 1.00 94.94 108 ARG A C 1
ATOM 852 O O . ARG A 1 108 ? 10.540 -9.912 0.767 1.00 94.94 108 ARG A O 1
ATOM 859 N N . ARG A 1 109 ? 11.207 -8.603 -0.935 1.00 95.31 109 ARG A N 1
ATOM 860 C CA . ARG A 1 109 ? 9.883 -8.037 -1.214 1.00 95.31 109 ARG A CA 1
ATOM 861 C C . ARG A 1 109 ? 9.014 -9.081 -1.927 1.00 95.31 109 ARG A C 1
ATOM 863 O O . ARG A 1 109 ? 9.524 -9.839 -2.756 1.00 95.31 109 ARG A O 1
ATOM 870 N N . PRO A 1 110 ? 7.695 -9.117 -1.676 1.00 94.56 110 PRO A N 1
ATOM 871 C CA . PRO A 1 110 ? 6.803 -9.988 -2.432 1.00 94.56 110 PRO A CA 1
ATOM 872 C C . PRO A 1 110 ? 6.763 -9.569 -3.907 1.00 94.56 110 PRO A C 1
ATOM 874 O O . PRO A 1 110 ? 6.888 -8.395 -4.251 1.00 94.56 110 PRO A O 1
ATOM 877 N N . THR A 1 111 ? 6.547 -10.523 -4.808 1.00 95.62 111 THR A N 1
ATOM 878 C CA . THR A 1 111 ? 6.303 -10.198 -6.222 1.00 95.62 111 THR A CA 1
ATOM 879 C C . THR A 1 111 ? 4.880 -9.680 -6.405 1.00 95.62 111 THR A C 1
ATOM 881 O O . THR A 1 111 ? 4.000 -10.026 -5.624 1.00 95.62 111 THR A O 1
ATOM 884 N N . ALA A 1 112 ? 4.603 -8.923 -7.471 1.00 94.31 112 ALA A N 1
ATOM 885 C CA . ALA A 1 112 ? 3.241 -8.454 -7.744 1.00 94.31 112 ALA A CA 1
ATOM 886 C C . ALA A 1 112 ? 2.228 -9.606 -7.905 1.00 94.31 112 ALA A C 1
ATOM 888 O O . ALA A 1 112 ? 1.061 -9.451 -7.559 1.00 94.31 112 ALA A O 1
ATOM 889 N N . ASP A 1 113 ? 2.678 -10.764 -8.397 1.00 94.31 113 ASP A N 1
ATOM 890 C CA . ASP A 1 113 ? 1.892 -11.999 -8.423 1.00 94.31 113 ASP A CA 1
ATOM 891 C C . ASP A 1 113 ? 1.685 -12.592 -7.027 1.00 94.31 113 ASP A C 1
ATOM 893 O O . ASP A 1 113 ? 0.581 -13.016 -6.705 1.00 94.31 113 ASP A O 1
ATOM 897 N N . GLY A 1 114 ? 2.722 -12.572 -6.187 1.00 92.75 114 GLY A N 1
ATOM 898 C CA . GLY A 1 114 ? 2.638 -12.990 -4.789 1.00 92.75 114 GLY A CA 1
ATOM 899 C C . GLY A 1 114 ? 1.657 -12.145 -3.979 1.00 92.75 114 GLY A C 1
ATOM 900 O O . GLY A 1 114 ? 0.935 -12.691 -3.166 1.00 92.75 114 GLY A O 1
ATOM 901 N N . ILE A 1 115 ? 1.547 -10.843 -4.260 1.00 91.44 115 ILE A N 1
ATOM 902 C CA . ILE A 1 115 ? 0.547 -9.964 -3.623 1.00 91.44 115 ILE A CA 1
ATOM 903 C C . ILE A 1 115 ? -0.886 -10.413 -3.938 1.00 91.44 115 ILE A C 1
ATOM 905 O O . ILE A 1 115 ? -1.794 -10.216 -3.139 1.00 91.44 115 ILE A O 1
ATOM 909 N N . LEU A 1 116 ? -1.101 -10.996 -5.118 1.00 89.56 116 LEU A N 1
ATOM 910 C CA . LEU A 1 116 ? -2.409 -11.481 -5.558 1.00 89.56 116 LEU A CA 1
ATOM 911 C C . LEU A 1 116 ? -2.686 -12.923 -5.125 1.00 89.56 116 LEU A C 1
ATOM 913 O O . LEU A 1 116 ? -3.742 -13.448 -5.479 1.00 89.56 116 LEU A O 1
ATOM 917 N N . SER A 1 117 ? -1.752 -13.588 -4.439 1.00 88.25 117 SER A N 1
ATOM 918 C CA . SER A 1 117 ? -1.982 -14.955 -3.985 1.00 88.25 117 SER A CA 1
ATOM 919 C C . SER A 1 117 ? -3.045 -14.984 -2.886 1.00 88.25 117 SER A C 1
ATOM 921 O O . SER A 1 117 ? -3.224 -14.021 -2.131 1.00 88.25 117 SER A O 1
ATOM 923 N N . GLU A 1 118 ? -3.761 -16.107 -2.795 1.00 72.56 118 GLU A N 1
ATOM 924 C CA . GLU A 1 118 ? -4.733 -16.326 -1.718 1.00 72.56 118 GLU A CA 1
ATOM 925 C C . GLU A 1 118 ? -4.057 -16.277 -0.347 1.00 72.56 118 GLU A C 1
ATOM 927 O O . GLU A 1 118 ? -4.607 -15.694 0.576 1.00 72.56 118 GLU A O 1
ATOM 932 N N . GLU A 1 119 ? -2.834 -16.798 -0.235 1.00 78.88 119 GLU A N 1
ATOM 933 C CA . GLU A 1 119 ? -2.030 -16.766 0.992 1.00 78.88 119 GLU A CA 1
ATOM 934 C C . GLU A 1 119 ? -1.761 -15.329 1.452 1.00 78.88 119 GLU A C 1
ATOM 936 O O . GLU A 1 119 ? -1.911 -15.006 2.625 1.00 78.88 119 GLU A O 1
ATOM 941 N N . PHE A 1 120 ? -1.397 -14.444 0.522 1.00 76.62 120 PHE A N 1
ATOM 942 C CA . PHE A 1 120 ? -1.122 -13.051 0.850 1.00 76.62 120 PHE A CA 1
ATOM 943 C C . PHE A 1 120 ? -2.402 -12.280 1.176 1.00 76.62 120 PHE A C 1
ATOM 945 O O . PHE A 1 120 ? -2.414 -11.458 2.085 1.00 76.62 120 PHE A O 1
ATOM 952 N N . SER A 1 121 ? -3.493 -12.585 0.470 1.00 71.06 121 SER A N 1
ATOM 953 C CA . SER A 1 121 ? -4.807 -11.996 0.742 1.00 71.06 121 SER A CA 1
ATOM 954 C C . SER A 1 121 ? -5.360 -12.436 2.101 1.00 71.06 121 SER A C 1
ATOM 956 O O . SER A 1 121 ? -5.956 -11.621 2.798 1.00 71.06 121 SER A O 1
ATOM 958 N N . ALA A 1 122 ? -5.145 -13.697 2.490 1.00 73.69 122 ALA A N 1
ATOM 959 C CA . ALA A 1 122 ? -5.538 -14.228 3.794 1.00 73.69 122 ALA A CA 1
ATOM 960 C C . ALA A 1 122 ? -4.792 -13.524 4.932 1.00 73.69 122 ALA A C 1
ATOM 962 O O . ALA A 1 122 ? -5.437 -13.082 5.875 1.00 73.69 122 ALA A O 1
ATOM 963 N N . LEU A 1 123 ? -3.476 -13.314 4.786 1.00 75.38 123 LEU A N 1
ATOM 964 C CA . LEU A 1 123 ? -2.684 -12.553 5.758 1.00 75.38 123 LEU A CA 1
ATOM 965 C C . LEU A 1 123 ? -3.240 -11.140 5.979 1.00 75.38 123 LEU A C 1
ATOM 967 O O . LEU A 1 123 ? -3.354 -10.711 7.117 1.00 75.38 123 LEU A O 1
ATOM 971 N N . CYS A 1 124 ? -3.633 -10.431 4.912 1.00 68.31 124 CYS A N 1
ATOM 972 C CA . CYS A 1 124 ? -4.242 -9.104 5.053 1.00 68.31 124 CYS A CA 1
ATOM 973 C C . CYS A 1 124 ? -5.561 -9.139 5.828 1.00 68.31 124 CYS A C 1
ATOM 975 O O . CYS A 1 124 ? -5.866 -8.205 6.557 1.00 68.31 124 CYS A O 1
ATOM 977 N N . VAL A 1 125 ? -6.380 -10.169 5.603 1.00 70.62 125 VAL A N 1
ATOM 978 C CA . VAL A 1 125 ? -7.688 -10.290 6.255 1.00 70.62 125 VAL A CA 1
ATOM 979 C C . VAL A 1 125 ? -7.515 -10.647 7.727 1.00 70.62 125 VAL A C 1
ATOM 981 O O . VAL A 1 125 ? -8.199 -10.057 8.549 1.00 70.62 125 VAL A O 1
ATOM 984 N N . GLU A 1 126 ? -6.600 -11.557 8.060 1.00 75.44 126 GLU A N 1
ATOM 985 C CA . GLU A 1 126 ? -6.274 -11.900 9.450 1.00 75.44 126 GLU A CA 1
ATOM 986 C C . GLU A 1 126 ? -5.782 -10.667 10.223 1.00 75.44 126 GLU A C 1
ATOM 988 O O . GLU A 1 126 ? -6.374 -10.332 11.242 1.00 75.44 126 GLU A O 1
ATOM 993 N N . GLU A 1 127 ? -4.805 -9.925 9.684 1.00 71.75 127 GLU A N 1
ATOM 994 C CA . GLU A 1 127 ? -4.250 -8.716 10.327 1.00 71.75 127 GLU A CA 1
ATOM 995 C C . GLU A 1 127 ? -5.324 -7.629 10.546 1.00 71.75 127 GLU A C 1
ATOM 997 O O . GLU A 1 127 ? -5.361 -6.984 11.590 1.00 71.75 127 GLU A O 1
ATOM 1002 N N . LEU A 1 128 ? -6.241 -7.449 9.584 1.00 68.38 128 LEU A N 1
ATOM 1003 C CA . LEU A 1 128 ? -7.348 -6.487 9.700 1.00 68.38 128 LEU A CA 1
ATOM 1004 C C . LEU A 1 128 ? -8.425 -6.921 10.705 1.00 68.38 128 LEU A C 1
ATOM 1006 O O . LEU A 1 128 ? -9.044 -6.067 11.338 1.00 68.38 128 LEU A O 1
ATOM 1010 N N . LEU A 1 129 ? -8.695 -8.225 10.814 1.00 75.12 129 LEU A N 1
ATOM 1011 C CA . LEU A 1 129 ? -9.680 -8.751 11.761 1.00 75.12 129 LEU A CA 1
ATOM 1012 C C . LEU A 1 129 ? -9.166 -8.669 13.200 1.00 75.12 129 LEU A C 1
ATOM 1014 O O . LEU A 1 129 ? -9.943 -8.303 14.079 1.00 75.12 129 LEU A O 1
ATOM 1018 N N . GLU A 1 130 ? -7.881 -8.955 13.426 1.00 76.06 130 GLU A N 1
ATOM 1019 C CA . GLU A 1 130 ? -7.242 -8.825 14.743 1.00 76.06 130 GLU A CA 1
ATOM 1020 C C . GLU A 1 130 ? -7.377 -7.391 15.286 1.00 76.06 130 GLU A C 1
ATOM 1022 O O . GLU A 1 130 ? -7.833 -7.195 16.411 1.00 76.06 130 GLU A O 1
ATOM 1027 N N . GLU A 1 131 ? -7.106 -6.372 14.467 1.00 69.44 131 GLU A N 1
ATOM 1028 C CA . GLU A 1 131 ? -7.292 -4.974 14.881 1.00 69.44 131 GLU A CA 1
ATOM 1029 C C . GLU A 1 131 ? -8.761 -4.587 15.114 1.00 69.44 131 GLU A C 1
ATOM 1031 O O . GLU A 1 131 ? -9.060 -3.787 16.004 1.00 69.44 131 GLU A O 1
ATOM 1036 N N . GLU A 1 132 ? -9.703 -5.116 14.323 1.00 73.38 132 GLU A N 1
ATOM 1037 C CA . GLU A 1 132 ? -11.129 -4.833 14.528 1.00 73.38 132 GLU A CA 1
ATOM 1038 C C . GLU A 1 132 ? -11.622 -5.401 15.870 1.00 73.38 132 GLU A C 1
ATOM 1040 O O . GLU A 1 132 ? -12.456 -4.780 16.535 1.00 73.38 132 GLU A O 1
ATOM 1045 N N . GLU A 1 133 ? -11.109 -6.563 16.280 1.00 75.75 133 GLU A N 1
ATOM 1046 C CA . GLU A 1 133 ? -11.375 -7.156 17.594 1.00 75.75 133 GLU A CA 1
ATOM 1047 C C . GLU A 1 133 ? -10.744 -6.336 18.727 1.00 75.75 133 GLU A C 1
ATOM 1049 O O . GLU A 1 133 ? -11.446 -5.999 19.683 1.00 75.75 133 GLU A O 1
ATOM 1054 N N . GLU A 1 134 ? -9.483 -5.913 18.597 1.00 76.62 134 GLU A N 1
ATOM 1055 C CA . GLU A 1 134 ? -8.817 -5.060 19.595 1.00 76.62 134 GLU A CA 1
ATOM 1056 C C . GLU A 1 134 ? -9.550 -3.723 19.797 1.00 76.62 134 GLU A C 1
ATOM 1058 O O . GLU A 1 134 ? -9.788 -3.298 20.933 1.00 76.62 134 GLU A O 1
ATOM 1063 N N . MET A 1 135 ? -9.987 -3.078 18.709 1.00 73.00 135 MET A N 1
ATOM 1064 C CA . MET A 1 135 ? -10.774 -1.842 18.787 1.00 73.00 135 MET A CA 1
ATOM 1065 C C . MET A 1 135 ? -12.139 -2.054 19.450 1.00 73.00 135 MET A C 1
ATOM 1067 O O . MET A 1 135 ? -12.604 -1.178 20.184 1.00 73.00 135 MET A O 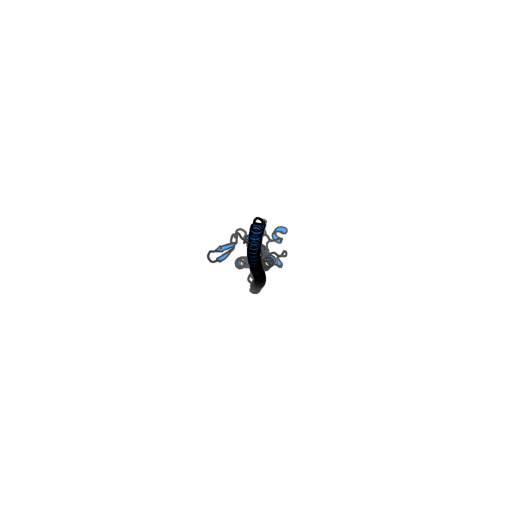1
ATOM 1071 N N . LYS A 1 136 ? -12.803 -3.192 19.206 1.00 76.88 136 LYS A N 1
ATOM 1072 C CA . LYS A 1 136 ? -14.072 -3.531 19.875 1.00 76.88 136 LYS A CA 1
ATOM 1073 C C . LYS A 1 136 ? -13.866 -3.706 21.372 1.00 76.88 136 LYS A C 1
ATOM 1075 O O . LYS A 1 136 ? -14.595 -3.087 22.141 1.00 76.88 136 LYS A O 1
ATOM 1080 N N . GLU A 1 137 ? -12.841 -4.451 21.780 1.00 78.38 137 GLU A N 1
ATOM 1081 C CA . GLU A 1 137 ? -12.520 -4.626 23.196 1.00 78.38 137 GLU A CA 1
ATOM 1082 C C . GLU A 1 137 ? -12.179 -3.303 23.893 1.00 78.38 137 GLU A C 1
ATOM 1084 O O . GLU A 1 137 ? -12.583 -3.076 25.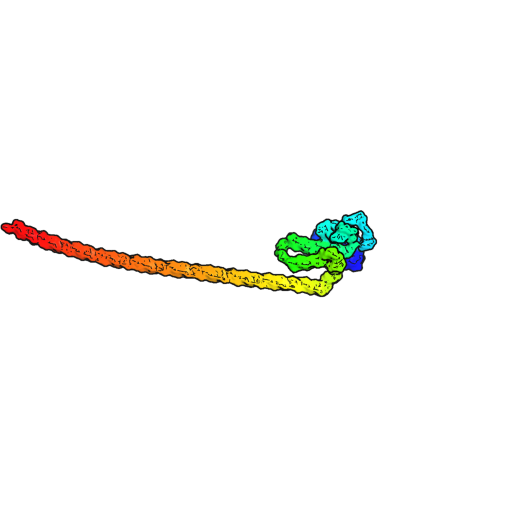035 1.00 78.38 137 GLU A O 1
ATOM 1089 N N . GLU A 1 138 ? -11.415 -2.419 23.246 1.00 78.56 138 GLU A N 1
ATOM 1090 C CA . GLU A 1 138 ? -11.116 -1.100 23.809 1.00 78.56 138 GLU A CA 1
ATOM 1091 C C . GLU A 1 138 ? -12.364 -0.231 23.958 1.00 78.56 138 GLU A C 1
ATOM 1093 O O . GLU A 1 138 ? -12.486 0.505 24.942 1.00 78.56 138 GLU A O 1
ATOM 1098 N N . ASN A 1 139 ? -13.279 -0.289 22.991 1.00 75.12 139 ASN A N 1
ATOM 1099 C CA . ASN A 1 139 ? -14.519 0.476 23.035 1.00 75.12 139 ASN A CA 1
ATOM 1100 C C . ASN A 1 139 ? -15.465 -0.051 24.117 1.00 75.12 139 ASN A C 1
ATOM 1102 O O . ASN A 1 139 ? -15.999 0.755 24.874 1.00 75.12 139 ASN A O 1
ATOM 1106 N N . GLU A 1 140 ? -15.593 -1.371 24.271 1.00 83.81 140 GLU A N 1
ATOM 1107 C CA . GLU A 1 140 ? -16.359 -1.984 25.365 1.00 83.81 140 GLU A CA 1
ATOM 1108 C C . GLU A 1 140 ? -15.795 -1.580 26.738 1.00 83.81 140 GLU A C 1
ATOM 1110 O O . GLU A 1 140 ? -16.537 -1.117 27.604 1.00 83.81 140 GLU A O 1
ATOM 1115 N N . LYS A 1 141 ? -14.465 -1.628 26.916 1.00 81.56 141 LYS A N 1
ATOM 1116 C CA . LYS A 1 141 ? -13.798 -1.175 28.155 1.00 81.56 141 LYS A CA 1
ATOM 1117 C C . LYS A 1 141 ? -14.027 0.318 28.428 1.00 81.56 141 LYS A C 1
ATOM 1119 O O . LYS A 1 141 ? -14.185 0.724 29.582 1.00 81.56 141 LYS A O 1
ATOM 1124 N N . LYS A 1 142 ? -14.036 1.160 27.386 1.00 77.75 142 LYS A N 1
ATOM 1125 C CA . LYS A 1 142 ? -14.341 2.596 27.516 1.00 77.75 142 LYS A CA 1
ATOM 1126 C C . LYS A 1 142 ? -15.795 2.812 27.933 1.00 77.75 142 LYS A C 1
ATOM 1128 O O . LYS A 1 142 ? -16.014 3.569 28.879 1.00 77.75 142 LYS A O 1
ATOM 1133 N N . GLU A 1 143 ? -16.750 2.127 27.304 1.00 79.44 143 GLU A N 1
ATOM 1134 C CA . GLU A 1 143 ? -18.178 2.212 27.639 1.00 79.44 143 GLU A CA 1
ATOM 1135 C C . GLU A 1 143 ? -18.471 1.750 29.075 1.00 79.44 143 GLU A C 1
ATOM 1137 O O . GLU A 1 143 ? -19.198 2.437 29.797 1.00 79.44 143 GLU A O 1
ATOM 1142 N N . GLU A 1 144 ? -17.859 0.653 29.535 1.00 82.06 144 GLU A N 1
ATOM 1143 C CA . GLU A 1 144 ? -17.962 0.204 30.933 1.00 82.06 144 GLU A CA 1
ATOM 1144 C C . GLU A 1 144 ? -17.445 1.277 31.901 1.00 82.06 144 GLU A C 1
ATOM 1146 O O . GLU A 1 144 ? -18.145 1.659 32.840 1.00 82.06 144 GLU A O 1
ATOM 1151 N N . SER A 1 145 ? -16.268 1.851 31.624 1.00 74.00 145 SER A N 1
ATOM 1152 C CA . SER A 1 145 ? -15.676 2.891 32.478 1.00 74.00 145 SER A CA 1
ATOM 1153 C C . SER A 1 145 ? -16.487 4.194 32.520 1.00 74.00 145 SER A C 1
ATOM 1155 O O . SER A 1 145 ? -16.462 4.921 33.517 1.00 74.00 145 SER A O 1
ATOM 1157 N N . GLU A 1 146 ? -17.188 4.531 31.435 1.00 80.94 146 GLU A N 1
ATOM 1158 C CA . GLU A 1 146 ? -18.063 5.704 31.375 1.00 80.94 146 GLU A CA 1
ATOM 1159 C C . GLU A 1 146 ? -19.377 5.466 32.121 1.00 80.94 146 GLU A C 1
ATOM 1161 O O . GLU A 1 146 ? -19.870 6.378 32.793 1.00 80.94 146 GLU A O 1
ATOM 1166 N N . ASN A 1 147 ? -19.922 4.251 32.050 1.00 76.56 147 ASN A N 1
ATOM 1167 C CA . ASN A 1 147 ? -21.117 3.869 32.796 1.00 76.56 147 ASN A CA 1
ATOM 1168 C C . ASN A 1 147 ? -20.855 3.817 34.304 1.00 76.56 147 ASN A C 1
ATOM 1170 O O . ASN A 1 147 ? -21.644 4.383 35.059 1.00 76.56 147 ASN A O 1
ATOM 1174 N N . GLU A 1 148 ? -19.730 3.252 34.750 1.00 78.19 148 GLU A N 1
ATOM 1175 C CA . GLU A 1 148 ? -19.354 3.247 36.173 1.00 78.19 148 GLU A CA 1
ATOM 1176 C C . GLU A 1 148 ? -19.222 4.671 36.732 1.00 78.19 148 GLU A C 1
ATOM 1178 O O . GLU A 1 148 ? -19.763 4.984 37.794 1.00 78.19 148 GLU A O 1
ATOM 1183 N N . LYS A 1 149 ? -18.582 5.580 35.983 1.00 78.69 149 LYS A N 1
ATOM 1184 C CA . LYS A 1 149 ? -18.472 6.997 36.375 1.00 78.69 149 LYS A CA 1
ATOM 1185 C C . LYS A 1 149 ? -19.828 7.693 36.449 1.00 78.69 149 LYS A C 1
ATOM 1187 O O . LYS A 1 149 ? -20.029 8.531 37.330 1.00 78.69 149 LYS A O 1
ATOM 1192 N N . LYS A 1 150 ? -20.756 7.374 35.540 1.00 73.69 150 LYS A N 1
ATOM 1193 C CA . LYS A 1 150 ? -22.132 7.890 35.601 1.00 73.69 150 LYS A CA 1
ATOM 1194 C C . LYS A 1 150 ? -22.859 7.368 36.835 1.00 73.69 150 LYS A C 1
ATOM 1196 O O . LYS A 1 150 ? -23.426 8.179 37.564 1.00 73.69 150 LYS A O 1
ATOM 1201 N N . GLU A 1 151 ? -22.780 6.072 37.126 1.00 72.00 151 GLU A N 1
ATOM 1202 C CA . GLU A 1 151 ? -23.407 5.486 38.317 1.00 72.00 151 GLU A CA 1
ATOM 1203 C C . GLU A 1 151 ? -22.847 6.059 39.629 1.00 72.00 151 GLU A C 1
ATOM 1205 O O . GLU A 1 151 ? -23.612 6.335 40.558 1.00 72.00 151 GLU A O 1
ATOM 1210 N N . GLU A 1 152 ? -21.533 6.286 39.717 1.00 72.88 152 GLU A N 1
ATOM 1211 C CA . GLU A 1 152 ? -20.919 6.950 40.874 1.00 72.88 152 GLU A CA 1
ATOM 1212 C C . GLU A 1 152 ? -21.372 8.408 41.008 1.00 72.88 152 GLU A C 1
ATOM 1214 O O . GLU A 1 152 ? -21.666 8.862 42.118 1.00 72.88 152 GLU A O 1
ATOM 1219 N N . SER A 1 153 ? -21.482 9.137 39.892 1.00 68.25 153 SER A N 1
ATOM 1220 C CA . SER A 1 153 ? -21.969 10.520 39.906 1.00 68.25 153 SER A CA 1
ATOM 1221 C C . SER A 1 153 ? -23.431 10.618 40.355 1.00 68.25 153 SER A C 1
ATOM 1223 O O . SER A 1 153 ? -23.747 11.434 41.220 1.00 68.25 153 SER A O 1
ATOM 1225 N N . GLU A 1 154 ? -24.300 9.722 39.875 1.00 72.75 154 GLU A N 1
ATOM 1226 C CA . GLU A 1 154 ? -25.712 9.675 40.267 1.00 72.75 154 GLU A CA 1
ATOM 1227 C C . GLU A 1 154 ? -25.898 9.266 41.735 1.00 72.75 154 GLU A C 1
ATOM 1229 O O . GLU A 1 154 ? -26.786 9.784 42.417 1.00 72.75 154 GLU A O 1
ATOM 1234 N N . LYS A 1 155 ? -25.065 8.352 42.257 1.00 69.94 155 LYS A N 1
ATOM 1235 C CA . LYS A 1 155 ? -25.062 8.016 43.692 1.00 69.94 155 LYS A CA 1
ATOM 1236 C C . LYS A 1 155 ? -24.640 9.210 44.545 1.00 69.94 155 LYS A C 1
ATOM 1238 O O . LYS A 1 155 ? -25.310 9.508 45.532 1.00 69.94 155 LYS A O 1
ATOM 1243 N N . GLY A 1 156 ? -23.581 9.914 44.147 1.00 66.38 156 GLY A N 1
ATOM 1244 C CA . GLY A 1 156 ? -23.095 11.093 44.864 1.00 66.38 156 GLY A CA 1
ATOM 1245 C C . GLY A 1 156 ? -24.087 12.261 44.870 1.00 66.38 156 GLY A C 1
ATOM 1246 O O . GLY A 1 156 ? -24.147 13.007 45.848 1.00 66.38 156 GLY A O 1
ATOM 1247 N N . GLU A 1 157 ? -24.882 12.430 43.811 1.00 68.50 157 GLU A N 1
ATOM 1248 C CA . GLU A 1 157 ? -25.960 13.428 43.772 1.00 68.50 157 GLU A CA 1
ATOM 1249 C C . GLU A 1 157 ? -27.132 13.047 44.684 1.00 68.50 157 GLU A C 1
ATOM 1251 O O . GLU A 1 157 ? -27.574 13.881 45.477 1.00 68.50 157 GLU A O 1
ATOM 1256 N N . LYS A 1 158 ? -27.562 11.777 44.672 1.00 66.88 158 LYS A N 1
ATOM 1257 C CA . LYS A 1 158 ? -28.635 11.279 45.555 1.00 66.88 158 LYS A CA 1
ATOM 1258 C C . LYS A 1 158 ? -28.281 11.373 47.040 1.00 66.88 158 LYS A C 1
ATOM 1260 O O . LYS A 1 158 ? -29.135 11.729 47.848 1.00 66.88 158 LYS A O 1
ATOM 1265 N N . GLU A 1 159 ? -27.034 11.091 47.418 1.00 67.38 159 GLU A N 1
ATOM 1266 C CA . GLU A 1 159 ? -26.579 11.239 48.810 1.00 67.38 159 GLU A CA 1
ATOM 1267 C C . GLU A 1 159 ? -26.548 12.706 49.261 1.00 67.38 159 GLU A C 1
ATOM 1269 O O . GLU A 1 159 ? -26.888 13.013 50.406 1.00 67.38 159 GLU A O 1
ATOM 1274 N N . LYS A 1 160 ? -26.193 13.633 48.361 1.00 66.69 160 LYS A N 1
ATOM 1275 C CA . LYS A 1 160 ? -26.225 15.075 48.648 1.00 66.69 160 LYS A CA 1
ATOM 1276 C C . LYS A 1 160 ? -27.647 15.606 48.798 1.00 66.69 160 LYS A C 1
ATOM 1278 O O . LYS A 1 160 ? -27.870 16.421 49.688 1.00 66.69 160 LYS A O 1
ATOM 1283 N N . GLU A 1 161 ? -28.588 15.163 47.965 1.00 67.44 161 GLU A N 1
ATOM 1284 C CA . GLU A 1 161 ? -30.010 15.511 48.109 1.00 67.44 161 GLU A CA 1
ATOM 1285 C C . GLU A 1 161 ? -30.582 14.995 49.432 1.00 67.44 161 GLU A C 1
ATOM 1287 O O . GLU A 1 161 ? -31.170 15.773 50.183 1.00 67.44 161 GLU A O 1
ATOM 1292 N N . ALA A 1 162 ? -30.324 13.729 49.775 1.00 66.50 162 ALA A N 1
ATOM 1293 C CA . ALA A 1 162 ? -30.793 13.140 51.029 1.00 66.50 162 ALA A CA 1
ATOM 1294 C C . ALA A 1 162 ? -30.239 13.868 52.266 1.00 66.50 162 ALA A C 1
ATOM 1296 O O . ALA A 1 162 ? -30.983 14.150 53.205 1.00 66.50 162 ALA A O 1
ATOM 1297 N N . GLY A 1 163 ? -28.949 14.229 52.259 1.00 67.00 163 GLY A N 1
ATOM 1298 C CA . GLY A 1 163 ? -28.339 14.991 53.353 1.00 67.00 163 GLY A CA 1
ATOM 1299 C C . GLY A 1 163 ? -28.914 16.404 53.502 1.00 67.00 163 GLY A C 1
ATOM 1300 O O . GLY A 1 163 ? -29.001 16.922 54.616 1.00 67.00 163 GLY A O 1
ATOM 1301 N N . LYS A 1 164 ? -29.343 17.018 52.394 1.00 68.19 164 LYS A N 1
ATOM 1302 C CA . LYS A 1 164 ? -29.956 18.349 52.395 1.00 68.19 164 LYS A CA 1
ATOM 1303 C C . LYS A 1 164 ? -31.379 18.312 52.956 1.00 68.19 164 LYS A C 1
ATOM 1305 O O . LYS A 1 164 ? -31.682 19.094 53.854 1.00 68.19 164 LYS A O 1
ATOM 1310 N N . GLU A 1 165 ? -32.191 17.341 52.534 1.00 65.12 165 GLU A N 1
ATOM 1311 C CA . GLU A 1 165 ? -33.528 17.110 53.106 1.00 65.12 165 GLU A CA 1
ATOM 1312 C C . GLU A 1 165 ? -33.477 16.798 54.611 1.00 65.12 165 GLU A C 1
ATOM 1314 O O . GLU A 1 165 ? -34.351 17.223 55.369 1.00 65.12 165 GLU A O 1
ATOM 1319 N N . GLU A 1 166 ? -32.460 16.062 55.074 1.00 67.12 166 GLU A N 1
ATOM 1320 C CA . GLU A 1 166 ? -32.276 15.787 56.505 1.00 67.12 166 GLU A CA 1
ATOM 1321 C C . GLU A 1 166 ? -31.899 17.039 57.307 1.00 67.12 166 GLU A C 1
ATOM 1323 O O . GLU A 1 166 ? -32.329 17.177 58.455 1.00 67.12 166 GLU A O 1
ATOM 1328 N N . SER A 1 167 ? -31.105 17.947 56.726 1.00 63.69 167 SER A N 1
ATOM 1329 C CA . SER A 1 167 ? -30.755 19.219 57.370 1.00 63.69 167 SER A CA 1
ATOM 1330 C C . SER A 1 167 ? -31.939 20.181 57.447 1.00 63.69 167 SER A C 1
ATOM 1332 O O . SER A 1 167 ? -32.188 20.735 58.515 1.00 63.69 167 SER A O 1
ATOM 1334 N N . GLU A 1 168 ? -32.726 20.294 56.374 1.00 70.31 168 GLU A N 1
ATOM 1335 C CA . GLU A 1 168 ? -33.912 21.158 56.327 1.00 70.31 168 GLU A CA 1
ATOM 1336 C C . GLU A 1 168 ? -34.971 20.690 57.339 1.00 70.31 168 GLU A C 1
ATOM 1338 O O . GLU A 1 168 ? -35.484 21.491 58.115 1.00 70.31 168 GLU A O 1
ATOM 1343 N N . LYS A 1 169 ? -35.201 19.373 57.456 1.00 70.12 169 LYS A N 1
ATOM 1344 C CA . LYS A 1 169 ? -36.101 18.807 58.483 1.00 70.12 169 LYS A CA 1
ATOM 1345 C C . LYS A 1 169 ? -35.640 19.039 59.922 1.00 70.12 169 LYS A C 1
ATOM 1347 O O . LYS A 1 169 ? -36.469 19.013 60.832 1.00 70.12 169 LYS A O 1
ATOM 1352 N N . LYS A 1 170 ? -34.333 19.180 60.163 1.00 69.06 170 LYS A N 1
ATOM 1353 C CA . LYS A 1 170 ? -33.806 19.500 61.499 1.00 69.06 170 LYS A CA 1
ATOM 1354 C C . LYS A 1 170 ? -33.987 20.973 61.826 1.00 69.06 170 LYS A C 1
ATOM 1356 O O . LYS A 1 170 ? -34.428 21.267 62.930 1.00 69.06 170 LYS A O 1
ATOM 1361 N N . GLU A 1 171 ? -33.702 21.861 60.876 1.00 68.94 171 GLU A N 1
ATOM 1362 C CA . GLU A 1 171 ? -33.918 23.299 61.054 1.00 68.94 171 GLU A CA 1
ATOM 1363 C C . GLU A 1 171 ? -35.403 23.617 61.273 1.00 68.94 171 GLU A C 1
ATOM 1365 O O . GLU A 1 171 ? -35.728 24.348 62.203 1.00 68.94 171 GLU A O 1
ATOM 1370 N N . GLU A 1 172 ? -36.318 23.008 60.509 1.00 71.44 172 GLU A N 1
ATOM 1371 C CA . GLU A 1 172 ? -37.765 23.189 60.716 1.00 71.44 172 GLU A CA 1
ATOM 1372 C C . GLU A 1 172 ? -38.210 22.766 62.124 1.00 71.44 172 GLU A C 1
ATOM 1374 O O . GLU A 1 172 ? -38.958 23.490 62.779 1.00 71.44 172 GLU A O 1
ATOM 1379 N N . LYS A 1 173 ? -37.696 21.636 62.628 1.00 71.00 173 LYS A N 1
ATOM 1380 C CA . LYS A 1 173 ? -37.983 21.173 63.993 1.00 71.00 173 LYS A CA 1
ATOM 1381 C C . LYS A 1 173 ? -37.420 22.084 65.078 1.00 71.00 173 LYS A C 1
ATOM 1383 O O . LYS A 1 173 ? -38.076 22.281 66.096 1.00 71.00 173 LYS A O 1
ATOM 1388 N N . GLU A 1 174 ? -36.209 22.605 64.897 1.00 72.88 174 GLU A N 1
ATOM 1389 C CA . GLU A 1 174 ? -35.610 23.535 65.861 1.00 72.88 174 GLU A CA 1
ATOM 1390 C C . GLU A 1 174 ? -36.390 24.853 65.918 1.00 72.88 174 GLU A C 1
ATOM 1392 O O . GLU A 1 174 ? -36.602 25.391 67.004 1.00 72.88 174 GLU A O 1
ATOM 1397 N N . VAL A 1 175 ? -36.874 25.339 64.771 1.00 74.06 175 VAL A N 1
ATOM 1398 C CA . VAL A 1 175 ? -37.705 26.548 64.690 1.00 74.06 175 VAL A CA 1
ATOM 1399 C C . VAL A 1 175 ? -39.070 26.336 65.352 1.00 74.06 175 VAL A C 1
ATOM 1401 O O . VAL A 1 175 ? -39.518 27.218 66.088 1.00 74.06 175 VAL A O 1
ATOM 1404 N N . GLU A 1 176 ? -39.712 25.179 65.152 1.00 73.50 176 GLU A N 1
ATOM 1405 C CA . GLU A 1 176 ? -40.954 24.832 65.860 1.00 73.50 176 GLU A CA 1
ATOM 1406 C C . GLU A 1 176 ? -40.737 24.796 67.380 1.00 73.50 176 GLU A C 1
ATOM 1408 O O . GLU A 1 176 ? -41.440 25.500 68.107 1.00 73.50 176 GLU A O 1
ATOM 1413 N N . GLU A 1 177 ? -39.714 24.088 67.873 1.00 73.00 177 GLU A N 1
ATOM 1414 C CA . GLU A 1 177 ? -39.426 24.028 69.316 1.00 73.00 177 GLU A CA 1
ATOM 1415 C C . GLU A 1 177 ? -39.104 25.404 69.924 1.00 73.00 177 GLU A C 1
ATOM 1417 O O . GLU A 1 177 ? -39.406 25.666 71.092 1.00 73.00 177 GLU A O 1
ATOM 1422 N N . GLU A 1 178 ? -38.441 26.287 69.173 1.00 71.81 178 GLU A N 1
ATOM 1423 C CA . GLU A 1 178 ? -38.119 27.634 69.645 1.00 71.81 178 GLU A CA 1
ATOM 1424 C C . GLU A 1 178 ? -39.356 28.545 69.666 1.00 71.81 178 GLU A C 1
ATOM 1426 O O . GLU A 1 178 ? -39.456 29.427 70.524 1.00 71.81 178 GLU A O 1
ATOM 1431 N N . SER A 1 179 ? -40.312 28.320 68.759 1.00 70.31 179 SER A N 1
ATOM 1432 C CA . SER A 1 179 ? -41.595 29.026 68.743 1.00 70.31 179 SER A CA 1
ATOM 1433 C C . SER A 1 179 ? -42.491 28.619 69.915 1.00 70.31 179 SER A C 1
ATOM 1435 O O . SER A 1 179 ? -42.974 29.497 70.628 1.00 70.31 179 SER A O 1
ATOM 1437 N N . GLU A 1 180 ? -42.596 27.319 70.211 1.00 76.25 180 GLU A N 1
ATOM 1438 C CA . GLU A 1 180 ? -43.368 26.806 71.351 1.00 76.25 180 GLU A CA 1
ATOM 1439 C C . GLU A 1 180 ? -42.817 27.341 72.683 1.00 76.25 180 GLU A C 1
ATOM 1441 O O . GLU A 1 180 ? -43.568 27.820 73.530 1.00 76.25 180 GLU A O 1
ATOM 1446 N N . LYS A 1 181 ? -41.485 27.379 72.846 1.00 73.88 181 LYS A N 1
ATOM 1447 C CA . LYS A 1 181 ? -40.840 27.948 74.047 1.00 73.88 181 LYS A CA 1
ATOM 1448 C C . LYS A 1 181 ? -41.067 29.452 74.209 1.00 73.88 181 LYS A C 1
ATOM 1450 O O . LYS A 1 181 ? -41.011 29.953 75.333 1.00 73.88 181 LYS A O 1
ATOM 1455 N N . LYS A 1 182 ? -41.243 30.196 73.112 1.00 72.75 182 LYS A N 1
ATOM 1456 C CA . LYS A 1 182 ? -41.559 31.633 73.167 1.00 72.75 182 LYS A CA 1
ATOM 1457 C C . LYS A 1 182 ? -43.008 31.859 73.567 1.00 72.75 182 LYS A C 1
ATOM 1459 O O . LYS A 1 182 ? -43.241 32.697 74.430 1.00 72.75 182 LYS A O 1
ATOM 1464 N N . GLU A 1 183 ? -43.936 31.087 73.007 1.00 73.00 183 GLU A N 1
ATOM 1465 C CA . GLU A 1 183 ? -45.346 31.145 73.404 1.00 73.00 183 GLU A CA 1
ATOM 1466 C C . GLU A 1 183 ? -45.521 30.785 74.886 1.00 73.00 183 GLU A C 1
ATOM 1468 O O . GLU A 1 183 ? -46.201 31.509 75.610 1.00 73.00 183 GLU A O 1
ATOM 1473 N N . GLU A 1 184 ? -44.844 29.743 75.382 1.00 72.75 184 GLU A N 1
ATOM 1474 C CA . GLU A 1 184 ? -44.886 29.390 76.810 1.00 72.75 184 GLU A CA 1
ATOM 1475 C C . GLU A 1 184 ? -44.380 30.528 77.712 1.00 72.75 184 GLU A C 1
ATOM 1477 O O . GLU A 1 184 ? -45.001 30.819 78.736 1.00 72.75 184 GLU A O 1
ATOM 1482 N N . LYS A 1 185 ? -43.299 31.213 77.317 1.00 72.75 185 LYS A N 1
ATOM 1483 C CA . LYS A 1 185 ? -42.759 32.361 78.065 1.00 72.75 185 LYS A CA 1
ATOM 1484 C C . LYS A 1 185 ? -43.665 33.584 78.043 1.00 72.75 185 LYS A C 1
ATOM 1486 O O . LYS A 1 185 ? -43.775 34.257 79.062 1.00 72.75 185 LYS A O 1
ATOM 1491 N N . GLU A 1 186 ? -44.287 33.897 76.909 1.00 73.75 186 GLU A N 1
ATOM 1492 C CA . GLU A 1 186 ? -45.225 35.024 76.826 1.00 73.75 186 GLU A CA 1
ATOM 1493 C C . GLU A 1 186 ? -46.448 34.785 77.717 1.00 73.75 186 GLU A C 1
ATOM 1495 O O . GLU A 1 186 ? -46.872 35.691 78.433 1.00 73.75 186 GLU A O 1
ATOM 1500 N N . VAL A 1 187 ? -46.955 33.549 77.755 1.00 74.00 187 VAL A N 1
ATOM 1501 C CA . VAL A 1 187 ? -48.056 33.159 78.648 1.00 74.00 187 VAL A CA 1
ATOM 1502 C C . VAL A 1 187 ? -47.650 33.253 80.124 1.00 74.00 187 VAL A C 1
ATOM 1504 O O . VAL A 1 187 ? -48.472 33.623 80.963 1.00 74.00 187 VAL A O 1
ATOM 1507 N N . GLU A 1 188 ? -46.403 32.924 80.464 1.00 71.75 188 GLU A N 1
ATOM 1508 C CA . GLU A 1 188 ? -45.881 33.043 81.830 1.00 71.75 188 GLU A CA 1
ATOM 1509 C C . GLU A 1 188 ? -45.716 34.517 82.247 1.00 71.75 188 GLU A C 1
ATOM 1511 O O . GLU A 1 188 ? -46.202 34.906 83.308 1.00 71.75 188 GLU A O 1
ATOM 1516 N N . GLU A 1 189 ? -45.159 35.370 81.379 1.00 71.88 189 GLU A N 1
ATOM 1517 C CA . GLU A 1 189 ? -45.047 36.815 81.635 1.00 71.88 189 GLU A CA 1
ATOM 1518 C C . GLU A 1 189 ? -46.406 37.518 81.758 1.00 71.88 189 GLU A C 1
ATOM 1520 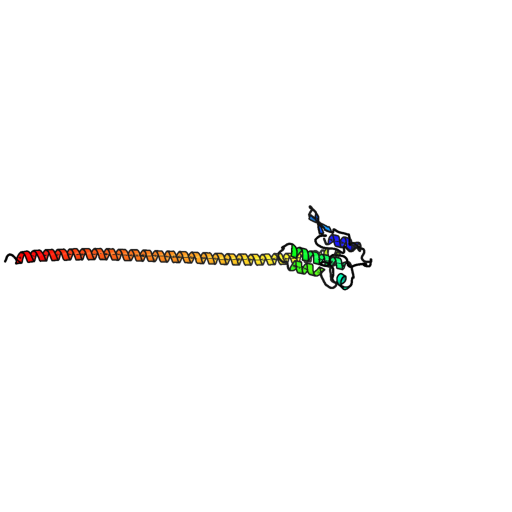O O . GLU A 1 189 ? -46.541 38.477 82.521 1.00 71.88 189 GLU A O 1
ATOM 1525 N N . GLU A 1 190 ? -47.413 37.113 80.977 1.00 72.31 190 GLU A N 1
ATOM 1526 C CA . GLU A 1 190 ? -48.763 37.673 81.108 1.00 72.31 190 GLU A CA 1
ATOM 1527 C C . GLU A 1 190 ? -49.390 37.318 82.459 1.00 72.31 190 GLU A C 1
ATOM 1529 O O . GLU A 1 190 ? -50.011 38.184 83.076 1.00 72.31 190 GLU A O 1
ATOM 1534 N N . ARG A 1 191 ? -49.168 36.095 82.958 1.00 71.25 191 ARG A N 1
ATOM 1535 C CA . ARG A 1 191 ? -49.627 35.686 84.295 1.00 71.25 191 ARG A CA 1
ATOM 1536 C C . ARG A 1 191 ? -48.952 36.486 85.403 1.00 71.25 191 ARG A C 1
ATOM 1538 O O . ARG A 1 191 ? -49.648 36.968 86.289 1.00 71.25 191 ARG A O 1
ATOM 1545 N N . GLU A 1 192 ? -47.637 36.687 85.331 1.00 73.69 192 GLU A N 1
ATOM 1546 C CA . GLU A 1 192 ? -46.909 37.494 86.324 1.00 73.69 192 GLU A CA 1
ATOM 1547 C C . GLU A 1 192 ? -47.400 38.953 86.347 1.00 73.69 192 GLU A C 1
ATOM 1549 O O . GLU A 1 192 ? -47.593 39.532 87.415 1.00 73.69 192 GLU A O 1
ATOM 1554 N N . LYS A 1 193 ? -47.691 39.542 85.178 1.00 73.38 193 LYS A N 1
ATOM 1555 C CA . LYS A 1 193 ? -48.247 40.907 85.075 1.00 73.38 193 LYS A CA 1
ATOM 1556 C C . LYS A 1 193 ? -49.678 41.013 85.609 1.00 73.38 193 LYS A C 1
ATOM 1558 O O . LYS A 1 193 ? -50.075 42.093 86.050 1.00 73.38 193 LYS A O 1
ATOM 1563 N N . GLU A 1 194 ? -50.480 39.953 85.517 1.00 71.06 194 GLU A N 1
ATOM 1564 C CA . GLU A 1 194 ? -51.801 39.906 86.156 1.00 71.06 194 GLU A CA 1
ATOM 1565 C C . GLU A 1 194 ? -51.677 39.800 87.682 1.00 71.06 194 GLU A C 1
ATOM 1567 O O . GLU A 1 194 ? -52.369 40.535 88.387 1.00 71.06 194 GLU A O 1
ATOM 1572 N N . GLU A 1 195 ? -50.752 38.980 88.190 1.00 71.69 195 GLU A N 1
ATOM 1573 C CA . GLU A 1 195 ? -50.487 38.851 89.630 1.00 71.69 195 GLU A CA 1
ATOM 1574 C C . GLU A 1 195 ? -49.969 40.166 90.249 1.00 71.69 195 GLU A C 1
ATOM 1576 O O . GLU A 1 195 ? -50.484 40.594 91.283 1.00 71.69 195 GLU A O 1
ATOM 1581 N N . GLU A 1 196 ? -49.036 40.873 89.596 1.00 70.94 196 GLU A N 1
ATOM 1582 C CA . GLU A 1 196 ? -48.547 42.183 90.070 1.00 70.94 196 GLU A CA 1
ATOM 1583 C C . GLU A 1 196 ? -49.659 43.244 90.121 1.00 70.94 196 GLU A C 1
ATOM 1585 O O . GLU A 1 196 ? -49.735 44.022 91.075 1.00 70.94 196 GLU A O 1
ATOM 1590 N N . LYS A 1 197 ? -50.566 43.261 89.134 1.00 70.69 197 LYS A N 1
ATOM 1591 C CA . LYS A 1 197 ? -51.723 44.175 89.141 1.00 70.69 197 LYS A CA 1
ATOM 1592 C C . LYS A 1 197 ? -52.694 43.867 90.274 1.00 70.69 197 LYS A C 1
ATOM 1594 O O . LYS A 1 197 ? -53.253 44.793 90.866 1.00 70.69 197 LYS A O 1
ATOM 1599 N N . GLU A 1 198 ? -52.912 42.589 90.581 1.00 68.75 198 GLU A N 1
ATOM 1600 C CA . GLU A 1 198 ? -53.732 42.199 91.728 1.00 68.75 198 GLU A CA 1
ATOM 1601 C C . GLU A 1 198 ? -53.085 42.616 93.059 1.00 68.75 198 GLU A C 1
ATOM 1603 O O . GLU A 1 198 ? -53.801 43.034 93.976 1.00 68.75 198 GLU A O 1
ATOM 1608 N N . GLU A 1 199 ? -51.755 42.556 93.177 1.00 68.56 199 GLU A N 1
ATOM 1609 C CA . GLU A 1 199 ? -51.031 43.034 94.361 1.00 68.56 199 GLU A CA 1
ATOM 1610 C C . GLU A 1 199 ? -51.058 44.565 94.498 1.00 68.56 199 GLU A C 1
ATOM 1612 O O . GLU A 1 199 ? -51.329 45.066 95.598 1.00 68.56 199 GLU A O 1
ATOM 1617 N N . GLU A 1 200 ? -50.861 45.318 93.409 1.00 65.62 200 GLU A N 1
ATOM 1618 C CA . GLU A 1 200 ? -50.975 46.785 93.410 1.00 65.62 200 GLU A CA 1
ATOM 1619 C C . GLU A 1 200 ? -52.384 47.230 93.822 1.00 65.62 200 GLU A C 1
ATOM 1621 O O . GLU A 1 200 ? -52.523 48.023 94.758 1.00 65.62 200 GLU A O 1
ATOM 1626 N N . GLU A 1 201 ? -53.441 46.644 93.247 1.00 65.38 201 GLU A N 1
ATOM 1627 C CA . GLU A 1 201 ? -54.827 46.940 93.640 1.00 65.38 201 GLU A CA 1
ATOM 1628 C C . GLU A 1 201 ? -55.110 46.632 95.122 1.00 65.38 201 GLU A C 1
ATOM 1630 O O . GLU A 1 201 ? -55.930 47.298 95.767 1.00 65.38 201 GLU A O 1
ATOM 1635 N N . GLN A 1 202 ? -54.484 45.595 95.683 1.00 64.50 202 GLN A N 1
ATOM 1636 C CA . GLN A 1 202 ? -54.611 45.264 97.105 1.00 64.50 202 GLN A CA 1
ATOM 1637 C C . GLN A 1 202 ? -53.829 46.231 98.003 1.00 64.50 202 GLN A C 1
ATOM 1639 O O . GLN A 1 202 ? -54.226 46.441 99.157 1.00 64.50 202 GLN A O 1
ATOM 1644 N N . SER A 1 203 ? -52.741 46.811 97.494 1.00 60.81 203 SER A N 1
ATOM 1645 C CA . SER A 1 203 ? -51.920 47.805 98.188 1.00 60.81 203 SER A CA 1
ATOM 1646 C C . SER A 1 203 ? -52.599 49.181 98.236 1.00 60.81 203 SER A C 1
ATOM 1648 O O . SER A 1 203 ? -52.717 49.758 99.319 1.00 60.81 203 SER A O 1
ATOM 1650 N N . GLU A 1 204 ? -53.199 49.636 97.132 1.00 61.44 204 GLU A N 1
ATOM 1651 C CA . GLU A 1 204 ? -53.945 50.901 97.066 1.00 61.44 204 GLU A CA 1
ATOM 1652 C C . GLU A 1 204 ? -55.189 50.864 97.973 1.00 61.44 204 GLU A C 1
ATOM 1654 O O . GLU A 1 204 ? -55.452 51.792 98.741 1.00 61.44 204 GLU A O 1
ATOM 1659 N N . LYS A 1 205 ? -55.897 49.723 98.013 1.00 60.00 205 LYS A N 1
ATOM 1660 C CA . LYS A 1 205 ? -57.021 49.485 98.946 1.00 60.00 205 LYS A CA 1
ATOM 1661 C C . LYS A 1 205 ? -56.598 49.444 100.424 1.00 60.00 205 LYS A C 1
ATOM 1663 O O . LYS A 1 205 ? -57.466 49.525 101.303 1.00 60.00 205 LYS A O 1
ATOM 1668 N N . LYS A 1 206 ? -55.307 49.256 100.730 1.00 59.12 206 LYS A N 1
ATOM 1669 C CA . LYS A 1 206 ? -54.759 49.340 102.097 1.00 59.12 206 LYS A CA 1
ATOM 1670 C C . LYS A 1 206 ? -54.348 50.766 102.451 1.00 59.12 206 LYS A C 1
ATOM 1672 O O . LYS A 1 206 ? -54.659 51.187 103.563 1.00 59.12 206 LYS A O 1
ATOM 1677 N N . GLU A 1 207 ? -53.737 51.509 101.532 1.00 58.41 207 GLU A N 1
ATOM 1678 C CA . GLU A 1 207 ? -53.353 52.910 101.764 1.00 58.41 207 GLU A CA 1
ATOM 1679 C C . GLU A 1 207 ? -54.573 53.831 101.916 1.00 58.41 207 GLU A C 1
ATOM 1681 O O . GLU A 1 207 ? -54.605 54.649 102.838 1.00 58.41 207 GLU A O 1
ATOM 1686 N N . GLU A 1 208 ? -55.647 53.627 101.141 1.00 58.25 208 GLU A N 1
ATOM 1687 C CA . GLU A 1 208 ? -56.904 54.375 101.332 1.00 58.25 208 GLU A CA 1
ATOM 1688 C C . GLU A 1 208 ? -57.535 54.145 102.719 1.00 58.25 208 GLU A C 1
ATOM 1690 O O . GLU A 1 208 ? -58.242 55.010 103.236 1.00 58.25 208 GLU A O 1
ATOM 1695 N N . LYS A 1 209 ? -57.248 53.011 103.374 1.00 57.78 209 LYS A N 1
ATOM 1696 C CA . LYS A 1 209 ? -57.744 52.708 104.728 1.00 57.78 209 LYS A CA 1
ATOM 1697 C C . LYS A 1 209 ? -56.890 53.291 105.854 1.00 57.78 209 LYS A C 1
ATOM 1699 O O . LYS A 1 209 ? -57.384 53.357 106.982 1.00 57.78 209 LYS A O 1
ATOM 1704 N N . GLU A 1 210 ? -55.647 53.691 105.593 1.00 56.34 210 GLU A N 1
ATOM 1705 C CA . GLU A 1 210 ? -54.771 54.298 106.608 1.00 56.34 210 GLU A CA 1
ATOM 1706 C C . GLU A 1 210 ? -54.855 55.828 106.643 1.00 56.34 210 GLU A C 1
ATOM 1708 O O . GLU A 1 210 ? -54.579 56.417 107.683 1.00 56.34 210 GLU A O 1
ATOM 1713 N N . VAL A 1 211 ? -55.323 56.480 105.574 1.00 55.88 211 VAL A N 1
ATOM 1714 C CA . VAL A 1 211 ? -55.489 57.948 105.537 1.00 55.88 211 VAL A CA 1
ATOM 1715 C C . VAL A 1 211 ? -56.778 58.424 106.244 1.00 55.88 211 VAL A C 1
ATOM 1717 O O . VAL A 1 211 ? -56.897 59.599 106.587 1.00 55.88 211 VAL A O 1
ATOM 1720 N N . GLU A 1 212 ? -57.723 57.525 106.548 1.00 54.00 212 GLU A N 1
ATOM 1721 C CA . GLU A 1 212 ? -58.980 57.831 107.265 1.00 54.00 212 GLU A CA 1
ATOM 1722 C C . GLU A 1 212 ? -58.958 57.569 108.795 1.00 54.00 212 GLU A C 1
ATOM 1724 O O . GLU A 1 212 ? -60.017 57.521 109.431 1.00 54.00 212 GLU A O 1
ATOM 1729 N N . LYS A 1 213 ? -57.787 57.428 109.434 1.00 47.25 213 LYS A N 1
ATOM 1730 C CA . LYS A 1 213 ? -57.664 57.296 110.905 1.00 47.25 213 LYS A CA 1
ATOM 1731 C C . LYS A 1 213 ? -56.662 58.259 111.523 1.00 47.25 213 LYS A C 1
ATOM 1733 O O . LYS A 1 213 ? -56.961 58.716 112.651 1.00 47.25 213 LYS A O 1
#